Protein 7RSQ (pdb70)

Solvent-accessible surface area: 18275 Å² total; per-residue (Å²): 129,136,85,100,10,47,117,74,46,100,58,19,44,45,60,85,186,116,161,168,153,64,149,129,85,21,91,39,18,48,120,67,6,69,77,63,17,42,96,44,129,164,109,43,100,82,28,82,84,45,0,55,9,16,28,61,8,2,64,68,36,94,130,115,94,45,2,40,129,44,14,73,99,1,29,154,64,42,155,184,211,203,37,43,29,36,71,0,34,18,46,7,0,51,37,64,46,126,108,151,86,43,120,71,1,31,57,70,14,73,58,1,35,61,50,74,90,144,159,162,139,131,129,34,34,40,88,14,15,98,76,3,15,82,12,15,96,136,64,119,62,112,135,116,10,18,120,45,38,92,40,19,23,151,109,63,99,137,116,126,60,127,90,58,46,71,13,2,64,47,18,0,80,20,4,66,50,50,24,118,121,118,47,54,150,82,2,126,122,22,3,55,48,2,86,104,50,54,61,173,152,108,143,110,136,72,110,30,83,26,5,156,17,34,33,100,35,19,78,50,56,108,98,60,64,142,154,76,239,219,117,105,76,173,100,114,85,46,69,52,57,84,157,99,36,106

B-factor: mean 57.76, std 0.0, range [57.76, 57.76]

Secondary structure (DSSP, 8-state):
-HHHHHHHHHHHHHHTT-----STTTTHHHHHHHHHHTT---THHHHHHHHHHHHHHHHHTT--THHHHHHHHHHHHHHT---HHHHHHHHHHHHHHHTT-HHHHHHHHHHHHHHHHHH--TTTHHHHHHHHHHHHHHTT-HHHHHHHHHHHHHHHTTSS---HHHHHHHHHHHHHHHHHTT-HHHHHHHHHHHHHHHT--HHHHTTHHHHHHHHHHHHHHHHHGGG----THHHHHHHHHHHHH-

Structure (mmCIF, N/CA/C/O backbone):
data_7RSQ
#
_entry.id   7RSQ
#
loop_
_atom_site.group_PDB
_atom_site.id
_atom_site.type_symbol
_atom_site.label_atom_id
_atom_site.label_alt_id
_atom_site.label_comp_id
_atom_site.label_asym_id
_atom_site.label_entity_id
_atom_site.label_seq_id
_atom_site.pdbx_PDB_ins_code
_atom_site.Cartn_x
_atom_site.Cartn_y
_atom_site.Cartn_z
_atom_site.occupancy
_atom_site.B_iso_or_equiv
_atom_site.auth_seq_id
_atom_site.auth_comp_id
_atom_site.auth_asym_id
_atom_site.auth_atom_id
_atom_site.pdbx_PDB_model_num
ATOM 1 N N . PRO A 1 5 ? 140.678 154.424 191.596 1.00 57.76 5 PRO B N 1
ATOM 2 C CA . PRO A 1 5 ? 141.714 154.875 190.661 1.00 57.76 5 PRO B CA 1
ATOM 3 C C . PRO A 1 5 ? 141.447 154.444 189.220 1.00 57.76 5 PRO B C 1
ATOM 4 O O . PRO A 1 5 ? 141.845 155.147 188.294 1.00 57.76 5 PRO B O 1
ATOM 15 N N . TRP A 1 6 ? 140.780 153.301 189.040 1.00 57.76 6 TRP B N 1
ATOM 16 C CA . TRP A 1 6 ? 140.542 152.772 187.701 1.00 57.76 6 TRP B CA 1
ATOM 17 C C . TRP A 1 6 ? 139.620 153.663 186.878 1.00 57.76 6 TRP B C 1
ATOM 18 O O . TRP A 1 6 ? 139.852 153.837 185.673 1.00 57.76 6 TRP B O 1
ATOM 39 N N . ALA A 1 7 ? 138.589 154.238 187.502 1.00 57.76 7 ALA B N 1
ATOM 40 C CA . ALA A 1 7 ? 137.645 155.069 186.763 1.00 57.76 7 ALA B CA 1
ATOM 41 C C . ALA A 1 7 ? 138.336 156.266 186.122 1.00 57.76 7 ALA B C 1
ATOM 42 O O . ALA A 1 7 ? 138.069 156.595 184.961 1.00 57.76 7 ALA B O 1
ATOM 49 N N . GLU A 1 8 ? 139.228 156.929 186.857 1.00 57.76 8 GLU B N 1
ATOM 50 C CA . GLU A 1 8 ? 139.814 158.180 186.393 1.00 57.76 8 GLU B CA 1
ATOM 51 C C . GLU A 1 8 ? 140.848 157.968 185.292 1.00 57.76 8 GLU B C 1
ATOM 52 O O . GLU A 1 8 ? 140.929 158.773 184.359 1.00 57.76 8 GLU B O 1
ATOM 64 N N . VAL A 1 9 ? 141.639 156.896 185.371 1.00 57.76 9 VAL B N 1
ATOM 65 C CA . VAL A 1 9 ? 142.608 156.628 184.316 1.00 57.76 9 VAL B CA 1
ATOM 66 C C . VAL A 1 9 ? 141.894 156.226 183.032 1.00 57.76 9 VAL B C 1
ATOM 67 O O . VAL A 1 9 ? 142.361 156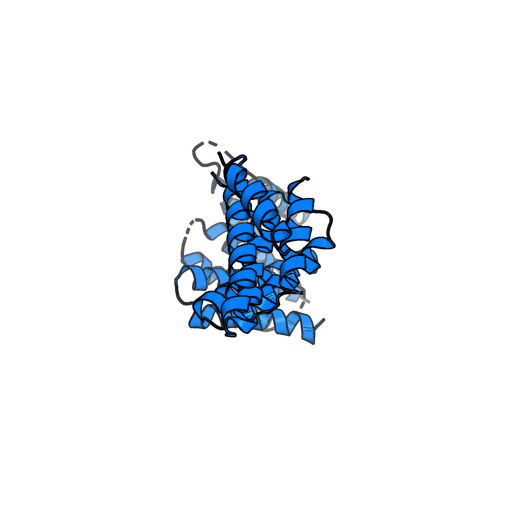.524 181.928 1.00 57.76 9 VAL B O 1
ATOM 80 N N . CYS A 1 10 ? 140.742 155.555 183.151 1.00 57.76 10 CYS B N 1
ATOM 81 C CA . CYS A 1 10 ? 139.949 155.266 181.959 1.00 57.76 10 CYS B CA 1
ATOM 82 C C . CYS A 1 10 ? 139.475 156.551 181.291 1.00 57.76 10 CYS B C 1
ATOM 83 O O . CYS A 1 10 ? 139.531 156.677 180.060 1.00 57.76 10 CYS B O 1
ATOM 91 N N . GLU A 1 11 ? 139.013 157.515 182.090 1.00 57.76 11 GLU B N 1
ATOM 92 C CA . GLU A 1 11 ? 138.575 158.793 181.541 1.00 57.76 11 GLU B CA 1
ATOM 93 C C . GLU A 1 11 ? 139.740 159.563 180.936 1.00 57.76 11 GLU B C 1
ATOM 94 O O . GLU A 1 11 ? 139.612 160.156 179.858 1.00 57.76 11 GLU B O 1
ATOM 106 N N . LYS A 1 12 ? 140.886 159.574 181.621 1.00 57.76 12 LYS B N 1
ATOM 107 C CA . LYS A 1 12 ? 142.052 160.255 181.069 1.00 57.76 12 LYS B CA 1
ATOM 108 C C . LYS A 1 12 ? 142.476 159.642 179.743 1.00 57.76 12 LYS B C 1
ATOM 109 O O . LYS A 1 12 ? 142.868 160.360 178.819 1.00 57.76 12 LYS B O 1
ATOM 128 N N . PHE A 1 13 ? 142.419 158.314 179.634 1.00 57.76 13 PHE B N 1
ATOM 129 C CA . PHE A 1 13 ? 142.774 157.648 178.387 1.00 57.76 13 PHE B CA 1
ATOM 130 C C . PHE A 1 13 ? 141.801 158.030 177.279 1.00 57.76 13 PHE B C 1
ATOM 131 O O . PHE A 1 13 ? 142.210 158.398 176.169 1.00 57.76 13 PHE B O 1
ATOM 148 N N . GLN A 1 14 ? 140.501 157.968 177.577 1.00 57.76 14 GLN B N 1
ATOM 149 C CA . GLN A 1 14 ? 139.495 158.330 176.585 1.00 57.76 14 GLN B CA 1
ATOM 150 C C . GLN A 1 14 ? 139.624 159.792 176.176 1.00 57.76 14 GLN B C 1
ATOM 151 O O . GLN A 1 14 ? 139.439 160.135 175.002 1.00 57.76 14 GLN B O 1
ATOM 165 N N . ALA A 1 15 ? 139.936 160.669 177.133 1.00 57.76 15 ALA B N 1
ATOM 166 C CA . ALA A 1 15 ? 140.168 162.071 176.803 1.00 57.76 15 ALA B CA 1
ATOM 167 C C . ALA A 1 15 ? 141.342 162.227 175.846 1.00 57.76 15 ALA B C 1
ATOM 168 O O . ALA A 1 15 ? 141.260 162.975 174.865 1.00 57.76 15 ALA B O 1
ATOM 175 N N . ALA A 1 16 ? 142.447 161.531 176.121 1.00 57.76 16 ALA B N 1
ATOM 176 C CA . ALA A 1 16 ? 143.591 161.542 175.220 1.00 57.76 16 ALA B CA 1
ATOM 177 C C . ALA A 1 16 ? 143.245 160.971 173.856 1.00 57.76 16 ALA B C 1
ATOM 178 O O . ALA A 1 16 ? 143.678 161.523 172.838 1.00 57.76 16 ALA B O 1
ATOM 185 N N . LEU A 1 17 ? 142.479 159.880 173.807 1.00 57.76 17 LEU B N 1
ATOM 186 C CA . LEU A 1 17 ? 142.111 159.315 172.513 1.00 57.76 17 LEU B CA 1
ATOM 187 C C . LEU A 1 17 ? 141.273 160.300 171.710 1.00 57.76 17 LEU B C 1
ATOM 188 O O . LEU A 1 17 ? 141.508 160.496 170.511 1.00 57.76 17 LEU B O 1
ATOM 204 N N . ALA A 1 18 ? 140.301 160.943 172.359 1.00 57.76 18 ALA B N 1
ATOM 205 C CA . ALA A 1 18 ? 139.517 161.975 171.688 1.00 57.76 18 ALA B CA 1
ATOM 206 C C . ALA A 1 18 ? 140.399 163.135 171.243 1.00 57.76 18 ALA B C 1
ATOM 207 O O . ALA A 1 18 ? 140.223 163.673 170.143 1.00 57.76 18 ALA B O 1
ATOM 214 N N . LEU A 1 19 ? 141.345 163.544 172.091 1.00 57.76 19 LEU B N 1
ATOM 215 C CA . LEU A 1 19 ? 142.253 164.627 171.724 1.00 57.76 19 LEU B CA 1
ATOM 216 C C . LEU A 1 19 ? 142.974 164.319 170.418 1.00 57.76 19 LEU B C 1
ATOM 217 O O . LEU A 1 19 ? 143.129 165.193 169.558 1.00 57.76 19 LEU B O 1
ATOM 233 N N . SER A 1 20 ? 143.427 163.073 170.256 1.00 57.76 20 SER B N 1
ATOM 234 C CA . SER A 1 20 ? 144.248 162.725 169.101 1.00 57.76 20 SER B CA 1
ATOM 235 C C . SER A 1 20 ? 143.477 162.899 167.799 1.00 57.76 20 SER B C 1
ATOM 236 O O . SER A 1 20 ? 144.071 162.914 166.714 1.00 57.76 20 SER B O 1
ATOM 244 N N . ARG A 1 21 ? 142.149 163.018 167.886 1.00 57.76 21 ARG B N 1
ATOM 245 C CA . ARG A 1 21 ? 141.319 163.085 166.689 1.00 57.76 21 ARG B CA 1
ATOM 246 C C . ARG A 1 21 ? 141.351 164.457 166.027 1.00 57.76 21 ARG B C 1
ATOM 247 O O . ARG A 1 21 ? 140.802 164.613 164.931 1.00 57.76 21 ARG B O 1
ATOM 268 N N . VAL A 1 22 ? 141.975 165.447 166.659 1.00 57.76 22 VAL B N 1
ATOM 269 C CA . VAL A 1 22 ? 142.000 166.802 166.123 1.00 57.76 22 VAL B CA 1
ATOM 270 C C . VAL A 1 22 ? 143.111 166.951 165.091 1.00 57.76 22 VAL B C 1
ATOM 271 O O . VAL A 1 22 ? 142.885 167.452 163.989 1.00 57.76 22 VAL B O 1
ATOM 284 N N . PRO A 1 32 ? 147.265 176.854 164.798 1.00 57.76 32 PRO B N 1
ATOM 285 C CA . PRO A 1 32 ? 148.110 176.744 163.604 1.00 57.76 32 PRO B CA 1
ATOM 286 C C . PRO A 1 32 ? 148.457 175.297 163.259 1.00 57.76 32 PRO B C 1
ATOM 287 O O . PRO A 1 32 ? 148.398 174.908 162.093 1.00 57.76 32 PRO B O 1
ATOM 298 N N . TYR A 1 33 ? 148.819 174.511 164.277 1.00 57.76 33 TYR B N 1
ATOM 299 C CA . TYR A 1 33 ? 149.266 173.143 164.044 1.00 57.76 33 TYR B CA 1
ATOM 300 C C . TYR A 1 33 ? 148.221 172.117 164.458 1.00 57.76 33 TYR B C 1
ATOM 301 O O . TYR A 1 33 ? 148.095 171.081 163.795 1.00 57.76 33 TYR B O 1
ATOM 319 N N . LYS A 1 34 ? 147.486 172.377 165.543 1.00 57.76 34 LYS B N 1
ATOM 320 C CA . LYS A 1 34 ? 146.516 171.443 166.106 1.00 57.76 34 LYS B CA 1
ATOM 321 C C . LYS A 1 34 ? 147.113 170.061 166.350 1.00 57.76 34 LYS B C 1
ATOM 322 O O . LYS A 1 34 ? 146.470 169.048 166.058 1.00 57.76 34 LYS B O 1
ATOM 341 N N . SER A 1 35 ? 148.330 170.000 166.889 1.00 57.76 35 SER B N 1
ATOM 342 C CA . SER A 1 35 ? 148.978 168.715 167.130 1.00 57.76 35 SER B CA 1
ATOM 343 C C . SER A 1 35 ? 149.926 168.782 168.320 1.00 57.76 35 SER B C 1
ATOM 344 O O . SER A 1 35 ? 150.299 169.875 168.760 1.00 57.76 35 SER B O 1
ATOM 352 N N . LYS A 1 36 ? 150.276 167.613 168.867 1.00 57.76 36 LYS B N 1
ATOM 353 C CA . LYS A 1 36 ? 151.220 167.467 169.974 1.00 57.76 36 LYS B CA 1
ATOM 354 C C . LYS A 1 36 ? 150.598 167.972 171.274 1.00 57.76 36 LYS B C 1
ATOM 355 O O . LYS A 1 36 ? 150.649 167.297 172.307 1.00 57.76 36 LYS B O 1
ATOM 374 N N . TYR A 1 37 ? 149.957 169.138 171.218 1.00 57.76 37 TYR B N 1
ATOM 375 C CA . TYR A 1 37 ? 149.531 169.830 172.426 1.00 57.76 37 TYR B CA 1
ATOM 376 C C . TYR A 1 37 ? 148.832 168.867 173.374 1.00 57.76 37 TYR B C 1
ATOM 377 O O . TYR A 1 37 ? 147.888 168.176 172.979 1.00 57.76 37 TYR B O 1
ATOM 395 N N . SER A 1 38 ? 149.298 168.806 174.620 1.00 57.76 38 SER B N 1
ATOM 396 C CA . SER A 1 38 ? 148.703 168.044 175.714 1.00 57.76 38 SER B CA 1
ATOM 397 C C . SER A 1 38 ? 148.672 166.546 175.435 1.00 57.76 38 SER B C 1
ATOM 398 O O . SER A 1 38 ? 148.323 165.771 176.333 1.00 57.76 38 SER B O 1
ATOM 406 N N . ALA A 1 39 ? 149.022 166.112 174.222 1.00 57.76 39 ALA B N 1
ATOM 407 C CA . ALA A 1 39 ? 149.064 164.693 173.899 1.00 57.76 39 ALA B CA 1
ATOM 408 C C . ALA A 1 39 ? 150.024 163.915 174.788 1.00 57.76 39 ALA B C 1
ATOM 409 O O . ALA A 1 39 ? 149.767 162.743 175.076 1.00 57.76 39 ALA B O 1
ATOM 416 N N . ARG A 1 40 ? 151.115 164.540 175.234 1.00 57.76 40 ARG B N 1
ATOM 417 C CA . ARG A 1 40 ? 152.075 163.861 176.095 1.00 57.76 40 ARG B CA 1
ATOM 418 C C . ARG A 1 40 ? 151.500 163.516 177.461 1.00 57.76 40 ARG B C 1
ATOM 419 O O . ARG A 1 40 ? 152.097 162.700 178.177 1.00 57.76 40 ARG B O 1
ATOM 440 N N . ALA A 1 41 ? 150.346 164.087 177.818 1.00 57.76 41 ALA B N 1
ATOM 441 C CA . ALA A 1 41 ? 149.710 163.743 179.083 1.00 57.76 41 ALA B CA 1
ATOM 442 C C . ALA A 1 41 ? 149.445 162.248 179.161 1.00 57.76 41 ALA B C 1
ATOM 443 O O . ALA A 1 41 ? 149.550 161.639 180.234 1.00 57.76 41 ALA B O 1
ATOM 450 N N . LEU A 1 42 ? 149.145 161.632 178.015 1.00 57.76 42 LEU B N 1
ATOM 451 C CA . LEU A 1 42 ? 148.900 160.197 178.000 1.00 57.76 42 LEU B CA 1
ATOM 452 C C . LEU A 1 42 ? 150.037 159.449 178.678 1.00 57.76 42 LEU B C 1
ATOM 453 O O . LEU A 1 42 ? 149.796 158.632 179.571 1.00 57.76 42 LEU B O 1
ATOM 469 N N . LEU A 1 43 ? 151.283 159.746 178.297 1.00 57.76 43 LEU B N 1
ATOM 470 C CA . LEU A 1 43 ? 152.419 159.029 178.864 1.00 57.76 43 LEU B CA 1
ATOM 471 C C . LEU A 1 43 ? 152.490 159.210 180.374 1.00 57.76 43 LEU B C 1
ATOM 472 O O . LEU A 1 43 ? 152.511 158.222 181.121 1.00 57.76 43 LEU B O 1
ATOM 488 N N . GLU A 1 44 ? 152.525 160.462 180.858 1.00 57.76 44 GLU B N 1
ATOM 489 C CA . GLU A 1 44 ? 152.767 160.595 182.295 1.00 57.76 44 GLU B CA 1
ATOM 490 C C . GLU A 1 44 ? 151.546 160.167 183.101 1.00 57.76 44 GLU B C 1
ATOM 491 O O . GLU A 1 44 ? 151.693 159.518 184.140 1.00 57.76 44 GLU B O 1
ATOM 503 N N . GLU A 1 45 ? 150.332 160.497 182.646 1.00 57.76 45 GLU B N 1
ATOM 504 C CA . GLU A 1 45 ? 149.164 160.178 183.464 1.00 57.76 45 GLU B CA 1
ATOM 505 C C . GLU A 1 45 ? 148.979 158.671 183.610 1.00 57.76 45 GLU B C 1
ATOM 506 O O . GLU A 1 45 ? 148.662 158.180 184.701 1.00 57.76 45 GLU B O 1
ATOM 518 N N . VAL A 1 46 ? 149.190 157.912 182.531 1.00 57.76 46 VAL B N 1
ATOM 519 C CA . VAL A 1 46 ? 148.887 156.488 182.574 1.00 57.76 46 VAL B CA 1
ATOM 520 C C . VAL A 1 46 ? 150.035 155.709 183.199 1.00 57.76 46 VAL B C 1
ATOM 521 O O . VAL A 1 46 ? 149.815 154.828 184.039 1.00 57.76 46 VAL B O 1
ATOM 534 N N . LYS A 1 47 ? 151.278 156.016 182.817 1.00 57.76 47 LYS B N 1
ATOM 535 C CA . LYS A 1 47 ? 152.401 155.294 183.407 1.00 57.76 47 LYS B CA 1
ATOM 536 C C . LYS A 1 47 ? 152.455 155.494 184.916 1.00 57.76 47 LYS B C 1
ATOM 537 O O . LYS A 1 47 ? 152.898 154.604 185.651 1.00 57.76 47 LYS B O 1
ATOM 556 N N . ALA A 1 48 ? 152.008 156.656 185.399 1.00 57.76 48 ALA B N 1
ATOM 557 C CA . ALA A 1 48 ? 151.982 156.896 186.837 1.00 57.76 48 ALA B CA 1
ATOM 558 C C . ALA A 1 48 ? 151.185 155.822 187.561 1.00 57.76 48 ALA B C 1
ATOM 559 O O . ALA A 1 48 ? 151.457 155.521 188.727 1.00 57.76 48 ALA B O 1
ATOM 566 N N . LEU A 1 49 ? 150.198 155.227 186.886 1.00 57.76 49 LEU B N 1
ATOM 567 C CA . LEU A 1 49 ? 149.407 154.189 187.538 1.00 57.76 49 LEU B CA 1
ATOM 568 C C . LEU A 1 49 ? 149.858 152.787 187.150 1.00 57.76 49 LEU B C 1
ATOM 569 O O . LEU A 1 49 ? 149.945 151.918 188.024 1.00 57.76 49 LEU B O 1
ATOM 585 N N . LEU A 1 50 ? 150.151 152.550 185.869 1.00 57.76 50 LEU B N 1
ATOM 586 C CA . LEU A 1 50 ? 150.518 151.209 185.428 1.00 57.76 50 LEU B CA 1
ATOM 587 C C . LEU A 1 50 ? 151.848 150.766 186.028 1.00 57.76 50 LEU B C 1
ATOM 588 O O . LEU A 1 50 ? 152.036 149.577 186.308 1.00 57.76 50 LEU B O 1
ATOM 604 N N . GLY A 1 51 ? 152.774 151.701 186.229 1.00 57.76 51 GLY B N 1
ATOM 605 C CA . GLY A 1 51 ? 154.042 151.398 186.848 1.00 57.76 51 GLY B CA 1
ATOM 606 C C . GLY A 1 51 ? 153.898 150.391 187.969 1.00 57.76 51 GLY B C 1
ATOM 607 O O . GLY A 1 51 ? 154.262 149.219 187.831 1.00 57.76 51 GLY B O 1
ATOM 611 N N . PRO A 1 52 ? 153.357 150.828 189.110 1.00 57.76 52 PRO B N 1
ATOM 612 C CA . PRO A 1 52 ? 153.073 149.882 190.195 1.00 57.76 52 PRO B CA 1
ATOM 613 C C . PRO A 1 52 ? 151.842 149.032 189.918 1.00 57.76 52 PRO B C 1
ATOM 614 O O . PRO A 1 52 ? 150.852 149.104 190.653 1.00 57.76 52 PRO B O 1
ATOM 625 N N . ALA A 1 53 ? 151.889 148.230 188.855 1.00 57.76 53 ALA B N 1
ATOM 626 C CA . ALA A 1 53 ? 150.749 147.403 188.475 1.00 57.76 53 ALA B CA 1
ATOM 627 C C . ALA A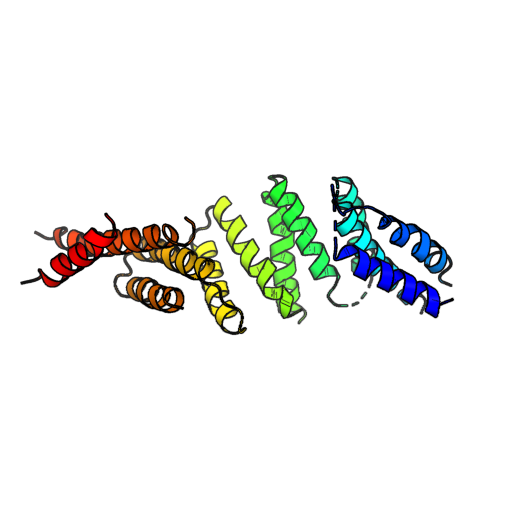 1 53 ? 150.367 146.442 189.600 1.00 57.76 53 ALA B C 1
ATOM 628 O O . ALA A 1 53 ? 149.170 146.253 189.855 1.00 57.76 53 ALA B O 1
ATOM 635 N N . PRO A 1 54 ? 151.332 145.808 190.300 1.00 57.76 54 PRO B N 1
ATOM 636 C CA . PRO A 1 54 ? 150.884 144.852 191.321 1.00 57.76 54 PRO B CA 1
ATOM 637 C C . PRO A 1 54 ? 149.940 145.477 192.347 1.00 57.76 54 PRO B C 1
ATOM 638 O O . PRO A 1 54 ? 150.270 146.524 192.904 1.00 57.76 54 PRO B O 1
ATOM 649 N N . PRO A 1 86 ? 146.529 136.351 186.770 1.00 57.76 86 PRO B N 1
ATOM 650 C CA . PRO A 1 86 ? 147.974 136.574 186.647 1.00 57.76 86 PRO B CA 1
ATOM 651 C C . PRO A 1 86 ? 148.349 137.993 186.217 1.00 57.76 86 PRO B C 1
ATOM 652 O O . PRO A 1 86 ? 147.633 138.632 185.447 1.00 57.76 86 PRO B O 1
ATOM 663 N N . VAL A 1 87 ? 149.481 138.475 186.739 1.00 57.76 87 VAL B N 1
ATOM 664 C CA . VAL A 1 87 ? 149.902 139.854 186.499 1.00 57.76 87 VAL B CA 1
ATOM 665 C C . VAL A 1 87 ? 150.225 140.074 185.025 1.00 57.76 87 VAL B C 1
ATOM 666 O O . VAL A 1 87 ? 150.498 141.203 184.595 1.00 57.76 87 VAL B O 1
ATOM 679 N N . ALA A 1 88 ? 150.231 138.998 184.235 1.00 57.76 88 ALA B N 1
ATOM 680 C CA . ALA A 1 88 ? 150.476 139.132 182.802 1.00 57.76 88 ALA B CA 1
ATOM 681 C C . ALA A 1 88 ? 149.625 140.237 182.185 1.00 57.76 88 ALA B C 1
ATOM 682 O O . ALA A 1 88 ? 150.026 140.852 181.190 1.00 57.76 88 ALA B O 1
ATOM 689 N N . GLN A 1 89 ? 148.452 140.509 182.761 1.00 57.76 89 GLN B N 1
ATOM 690 C CA . GLN A 1 89 ? 147.607 141.582 182.243 1.00 57.76 89 GLN B CA 1
ATOM 691 C C . GLN A 1 89 ? 148.394 142.878 182.083 1.00 57.76 89 GLN B C 1
ATOM 692 O O . GLN A 1 89 ? 148.145 143.660 181.159 1.00 57.76 89 GLN B O 1
ATOM 706 N N . ARG A 1 90 ? 149.345 143.130 182.986 1.00 57.76 90 ARG B N 1
ATOM 707 C CA . ARG A 1 90 ? 150.096 144.380 182.924 1.00 57.76 90 ARG B CA 1
ATOM 708 C C . ARG A 1 90 ? 150.897 144.469 181.633 1.00 57.76 90 ARG B C 1
ATOM 709 O O . ARG A 1 90 ? 151.081 145.559 181.080 1.00 57.76 90 ARG B O 1
ATOM 730 N N . ALA A 1 91 ? 151.386 143.330 181.139 1.00 57.76 91 ALA B N 1
ATOM 731 C CA . ALA A 1 91 ? 152.141 143.338 179.892 1.00 57.76 91 ALA B CA 1
ATOM 732 C C . ALA A 1 91 ? 151.254 143.727 178.714 1.00 57.76 91 ALA B C 1
ATOM 733 O O . ALA A 1 91 ? 151.670 144.491 177.836 1.00 57.76 91 ALA B O 1
ATOM 740 N N . VAL A 1 92 ? 150.020 143.219 178.688 1.00 57.76 92 VAL B N 1
ATOM 741 C CA . VAL A 1 92 ? 149.091 143.584 177.622 1.00 57.76 92 VAL B CA 1
ATOM 742 C C . VAL A 1 92 ? 148.717 145.061 177.703 1.00 57.76 92 VAL B C 1
ATOM 743 O O . VAL A 1 92 ? 148.753 145.775 176.695 1.00 57.76 92 VAL B O 1
ATOM 756 N N . ARG A 1 93 ? 148.354 145.546 178.896 1.00 57.76 93 ARG B N 1
ATOM 757 C CA . ARG A 1 93 ? 148.020 146.960 179.039 1.00 57.76 93 ARG B CA 1
ATOM 758 C C . ARG A 1 93 ? 149.178 147.876 178.669 1.00 57.76 93 ARG B C 1
ATOM 759 O O . ARG A 1 93 ? 148.956 148.901 178.017 1.00 57.76 93 ARG B O 1
ATOM 780 N N . LEU A 1 94 ? 150.405 147.532 179.060 1.00 57.76 94 LEU B N 1
ATOM 781 C CA . LEU A 1 94 ? 151.549 148.342 178.662 1.00 57.76 94 LEU B CA 1
ATOM 782 C C . LEU A 1 94 ? 151.729 148.336 177.149 1.00 57.76 94 LEU B C 1
ATOM 783 O O . LEU A 1 94 ? 151.980 149.386 176.548 1.00 57.76 94 LEU B O 1
ATOM 799 N N . ALA A 1 95 ? 151.582 147.170 176.518 1.00 57.76 95 ALA B N 1
ATOM 800 C CA . ALA A 1 95 ? 151.753 147.077 175.072 1.00 57.76 95 ALA B CA 1
ATOM 801 C C . ALA A 1 95 ? 150.803 148.010 174.329 1.00 57.76 95 ALA B C 1
ATOM 802 O O . ALA A 1 95 ? 151.182 148.616 173.322 1.00 57.76 95 ALA B O 1
ATOM 809 N N . VAL A 1 96 ? 149.558 148.126 174.796 1.00 57.76 96 VAL B N 1
ATOM 810 C CA . VAL A 1 96 ? 148.601 149.031 174.160 1.00 57.76 96 VAL B CA 1
ATOM 811 C C . VAL A 1 96 ? 149.078 150.478 174.233 1.00 57.76 96 VAL B C 1
ATOM 812 O O . VAL A 1 96 ? 149.015 151.222 173.242 1.00 57.76 96 VAL B O 1
ATOM 825 N N . ILE A 1 97 ? 149.538 150.906 175.411 1.00 57.76 97 ILE B N 1
ATOM 826 C CA . ILE A 1 97 ? 149.992 152.282 175.587 1.00 57.76 97 ILE B CA 1
ATOM 827 C C . ILE A 1 97 ? 151.257 152.530 174.784 1.00 57.76 97 ILE B C 1
ATOM 828 O O . ILE A 1 97 ? 151.396 153.566 174.121 1.00 57.76 97 ILE B O 1
ATOM 844 N N . GLU A 1 98 ? 152.192 151.587 174.821 1.00 57.76 98 GLU B N 1
ATOM 845 C CA . GLU A 1 98 ? 153.452 151.698 174.105 1.00 57.76 98 GLU B CA 1
ATOM 846 C C . GLU A 1 98 ? 153.226 151.795 172.601 1.00 57.76 98 GLU B C 1
ATOM 847 O O . GLU A 1 98 ? 153.900 152.579 171.921 1.00 57.76 98 GLU B O 1
ATOM 859 N N . PHE A 1 99 ? 152.261 151.030 172.088 1.00 57.76 99 PHE B N 1
ATOM 860 C CA . PHE A 1 99 ? 151.852 151.111 170.690 1.00 57.76 99 PHE B CA 1
ATOM 861 C C . PHE A 1 99 ? 151.416 152.529 170.337 1.00 57.76 99 PHE B C 1
ATOM 862 O O . PHE A 1 99 ? 151.900 153.124 169.364 1.00 57.76 99 PHE B O 1
ATOM 879 N N . HIS A 1 100 ? 150.483 153.083 171.119 1.00 57.76 100 HIS B N 1
ATOM 880 C CA . HIS A 1 100 ? 150.011 154.437 170.837 1.00 57.76 100 HIS B CA 1
ATOM 881 C C . HIS A 1 100 ? 151.128 155.462 170.955 1.00 57.76 100 HIS B C 1
ATOM 882 O O . HIS A 1 100 ? 151.227 156.367 170.120 1.00 57.76 100 HIS B O 1
ATOM 896 N N . LEU A 1 101 ? 151.974 155.342 171.980 1.00 57.76 101 LEU B N 1
ATOM 897 C CA . LEU A 1 101 ? 153.094 156.260 172.116 1.00 57.76 101 LEU B CA 1
ATOM 898 C C . LEU A 1 101 ? 154.055 156.155 170.941 1.00 57.76 101 LEU B C 1
ATOM 899 O O . LEU A 1 101 ? 154.530 157.184 170.451 1.00 57.76 101 LEU B O 1
ATOM 915 N N . GLY A 1 102 ? 154.339 154.943 170.477 1.00 57.76 102 GLY B N 1
ATOM 916 C CA . GLY A 1 102 ? 155.187 154.766 169.318 1.00 57.76 102 GLY B CA 1
ATOM 917 C C . GLY A 1 102 ? 154.632 155.436 168.078 1.00 57.76 102 GLY B C 1
ATOM 918 O O . GLY A 1 102 ? 155.336 156.200 167.411 1.00 57.76 102 GLY B O 1
ATOM 922 N N . VAL A 1 103 ? 153.365 155.159 167.759 1.00 57.76 103 VAL B N 1
ATOM 923 C CA . VAL A 1 103 ? 152.764 155.739 166.558 1.00 57.76 103 VAL B CA 1
ATOM 924 C C . VAL A 1 103 ? 152.658 157.253 166.690 1.00 57.76 103 VAL B C 1
ATOM 925 O O . VAL A 1 103 ? 153.043 158.001 165.783 1.00 57.76 103 VAL B O 1
ATOM 938 N N . ASN A 1 104 ? 152.129 157.729 167.818 1.00 57.76 104 ASN B N 1
ATOM 939 C CA . ASN A 1 104 ? 152.007 159.167 168.025 1.00 57.76 104 ASN B CA 1
ATOM 940 C C . ASN A 1 104 ? 153.359 159.864 167.964 1.00 57.76 104 ASN B C 1
ATOM 941 O O . ASN A 1 104 ? 153.475 160.923 167.336 1.00 57.76 104 ASN B O 1
ATOM 952 N N . HIS A 1 105 ? 154.387 159.283 168.585 1.00 57.76 105 HIS B N 1
ATOM 953 C CA . HIS A 1 105 ? 155.706 159.895 168.638 1.00 57.76 105 HIS B CA 1
ATOM 954 C C . HIS A 1 105 ? 156.401 159.932 167.283 1.00 57.76 105 HIS B C 1
ATOM 955 O O . HIS A 1 105 ? 157.576 160.312 167.224 1.00 57.76 105 HIS B O 1
ATOM 969 N N . ILE A 1 106 ? 155.713 159.542 166.207 1.00 57.76 106 ILE B N 1
ATOM 970 C CA . ILE A 1 106 ? 156.277 159.681 164.866 1.00 57.76 106 ILE B CA 1
ATOM 971 C C . ILE A 1 106 ? 156.524 161.147 164.535 1.00 57.76 106 ILE B C 1
ATOM 972 O O . ILE A 1 106 ? 157.383 161.476 163.708 1.00 57.76 106 ILE B O 1
ATOM 988 N N . ASP A 1 107 ? 155.783 162.048 165.172 1.00 57.76 107 ASP B N 1
ATOM 989 C CA . ASP A 1 107 ? 155.989 163.474 164.956 1.00 57.76 107 ASP B CA 1
ATOM 990 C C . ASP A 1 107 ? 155.530 164.269 166.171 1.00 57.76 107 ASP B C 1
ATOM 991 O O . ASP A 1 107 ? 155.381 163.718 167.263 1.00 57.76 107 ASP B O 1
ATOM 1000 N N . LEU A 1 111 ? 160.214 161.246 163.259 1.00 57.76 111 LEU B N 1
ATOM 1001 C CA . LEU A 1 111 ? 161.138 161.121 164.379 1.00 57.76 111 LEU B CA 1
ATOM 1002 C C . LEU A 1 111 ? 161.579 159.665 164.524 1.00 57.76 111 LEU B C 1
ATOM 1003 O O . LEU A 1 111 ? 160.784 158.806 164.903 1.00 57.76 111 LEU B O 1
ATOM 1019 N N . SER A 1 112 ? 162.844 159.388 164.219 1.00 57.76 112 SER B N 1
ATOM 1020 C CA . SER A 1 112 ? 163.364 158.027 164.247 1.00 57.76 112 SER B CA 1
ATOM 1021 C C . SER A 1 112 ? 163.253 157.356 165.612 1.00 57.76 112 SER B C 1
ATOM 1022 O O . SER A 1 112 ? 163.256 156.123 165.676 1.00 57.76 112 SER B O 1
ATOM 1030 N N . ALA A 1 113 ? 163.160 158.124 166.700 1.00 57.76 113 ALA B N 1
ATOM 1031 C CA . ALA A 1 113 ? 163.041 157.511 168.021 1.00 57.76 113 ALA B CA 1
ATOM 1032 C C . ALA A 1 113 ? 161.819 156.603 168.098 1.00 57.76 113 ALA B C 1
ATOM 1033 O O . ALA A 1 113 ? 161.803 155.632 168.867 1.00 57.76 113 ALA B O 1
ATOM 1040 N N . GLY A 1 114 ? 160.790 156.904 167.305 1.00 57.76 114 GLY B N 1
ATOM 1041 C CA . GLY A 1 114 ? 159.595 156.082 167.316 1.00 57.76 114 GLY B CA 1
ATOM 1042 C C . GLY A 1 114 ? 159.892 154.618 167.062 1.00 57.76 114 GLY B C 1
ATOM 1043 O O . GLY A 1 114 ? 159.193 153.739 167.563 1.00 57.76 114 GLY B O 1
ATOM 1047 N N . GLU A 1 115 ? 160.935 154.338 166.279 1.00 57.76 115 GLU B N 1
ATOM 1048 C CA . GLU A 1 115 ? 161.299 152.952 166.000 1.00 57.76 115 GLU B CA 1
ATOM 1049 C C . GLU A 1 115 ? 161.585 152.191 167.289 1.00 57.76 115 GLU B C 1
ATOM 1050 O O . GLU A 1 115 ? 161.176 151.034 167.448 1.00 57.76 115 GLU B O 1
ATOM 1062 N N . GLU A 1 116 ? 162.282 152.836 168.228 1.00 57.76 116 GLU B N 1
ATOM 1063 C CA . GLU A 1 116 ? 162.670 152.156 169.459 1.00 57.76 116 GLU B CA 1
ATOM 1064 C C . GLU A 1 116 ? 161.442 151.741 170.256 1.00 57.76 116 GLU B C 1
ATOM 1065 O O . GLU A 1 116 ? 161.425 150.671 170.880 1.00 57.76 116 GLU B O 1
ATOM 1077 N N . HIS A 1 117 ? 160.408 152.581 170.246 1.00 57.76 117 HIS B N 1
ATOM 1078 C CA . HIS A 1 117 ? 159.180 152.278 170.970 1.00 57.76 117 HIS B CA 1
ATOM 1079 C C . HIS A 1 117 ? 158.447 151.096 170.347 1.00 57.76 117 HIS B C 1
ATOM 1080 O O . HIS A 1 117 ? 158.008 150.184 171.057 1.00 57.76 117 HIS B O 1
ATOM 1094 N N . LEU A 1 118 ? 158.343 151.075 169.020 1.00 57.76 118 LEU B N 1
ATOM 1095 C CA . LEU A 1 118 ? 157.627 149.996 168.352 1.00 57.76 118 LEU B CA 1
ATOM 1096 C C . LEU A 1 118 ? 158.343 148.664 168.544 1.00 57.76 118 LEU B C 1
ATOM 1097 O O . LEU A 1 118 ? 157.696 147.630 168.748 1.00 57.76 118 LEU B O 1
ATOM 1113 N N . VAL A 1 119 ? 159.678 148.663 168.495 1.00 57.76 119 VAL B N 1
ATOM 1114 C CA . VAL A 1 119 ? 160.403 147.399 168.587 1.00 57.76 119 VAL B CA 1
ATOM 1115 C C . VAL A 1 119 ? 160.178 146.760 169.949 1.00 57.76 119 VAL B C 1
ATOM 1116 O O . VAL A 1 119 ? 159.826 145.575 170.049 1.00 57.76 119 VAL B O 1
ATOM 1129 N N . LYS A 1 120 ? 160.360 147.535 171.022 1.00 57.76 120 LYS B N 1
ATOM 1130 C CA . LYS A 1 120 ? 160.226 146.949 172.349 1.00 57.76 120 LYS B CA 1
ATOM 1131 C C . LYS A 1 120 ? 158.794 146.503 172.618 1.00 57.76 120 LYS B C 1
ATOM 1132 O O . LYS A 1 120 ? 158.576 145.564 173.387 1.00 57.76 120 LYS B O 1
ATOM 1151 N N . CYS A 1 121 ? 157.801 147.123 171.969 1.00 57.76 121 CYS B N 1
ATOM 1152 C CA . CYS A 1 121 ? 156.455 146.575 172.101 1.00 57.76 121 CYS B CA 1
ATOM 1153 C C . CYS A 1 121 ? 156.352 145.170 171.527 1.00 57.76 121 CYS B C 1
ATOM 1154 O O . CYS A 1 121 ? 155.864 144.271 172.219 1.00 57.76 121 CYS B O 1
ATOM 1162 N N . LEU A 1 122 ? 156.796 144.962 170.283 1.00 57.76 122 LEU B N 1
ATOM 1163 C CA . LEU A 1 122 ? 156.722 143.631 169.689 1.00 57.76 122 LEU B CA 1
ATOM 1164 C C . LEU A 1 122 ? 157.560 142.634 170.473 1.00 57.76 122 LEU B C 1
ATOM 1165 O O . LEU A 1 122 ? 157.168 141.468 170.635 1.00 57.76 122 LEU B O 1
ATOM 1181 N N . ARG A 1 123 ? 158.716 143.074 170.974 1.00 57.76 123 ARG B N 1
ATOM 1182 C CA . ARG A 1 123 ? 159.542 142.187 171.786 1.00 57.76 123 ARG B CA 1
ATOM 1183 C C . ARG A 1 123 ? 158.769 141.680 172.995 1.00 57.76 123 ARG B C 1
ATOM 1184 O O . ARG A 1 123 ? 158.746 140.474 173.268 1.00 57.76 123 ARG B O 1
ATOM 1205 N N . LEU A 1 124 ? 158.121 142.586 173.727 1.00 57.76 124 LEU B N 1
ATOM 1206 C CA . LEU A 1 124 ? 157.340 142.183 174.889 1.00 57.76 124 LEU B CA 1
ATOM 1207 C C . LEU A 1 124 ? 156.266 141.167 174.508 1.00 57.76 124 LEU B C 1
ATOM 1208 O O . LEU A 1 124 ? 156.113 140.133 175.166 1.00 57.76 124 LEU B O 1
ATOM 1224 N N . LEU A 1 125 ? 155.525 141.437 173.429 1.00 57.76 125 LEU B N 1
ATOM 1225 C CA . LEU A 1 125 ? 154.435 140.543 173.047 1.00 57.76 125 LEU B CA 1
ATOM 1226 C C . LEU A 1 125 ? 154.953 139.202 172.550 1.00 57.76 125 LEU B C 1
ATOM 1227 O O . LEU A 1 125 ? 154.437 138.155 172.957 1.00 57.76 125 LEU B O 1
ATOM 1243 N N . ARG A 1 126 ? 155.956 139.200 171.668 1.00 57.76 126 ARG B N 1
ATOM 1244 C CA . ARG A 1 126 ? 156.336 137.949 171.018 1.00 57.76 126 ARG B CA 1
ATOM 1245 C C . ARG A 1 126 ? 156.906 136.966 172.035 1.00 57.76 126 ARG B C 1
ATOM 1246 O O . ARG A 1 126 ? 156.715 135.750 171.920 1.00 57.76 126 ARG B O 1
ATOM 1267 N N . ARG A 1 127 ? 157.605 137.480 173.047 1.00 57.76 127 ARG B N 1
ATOM 1268 C CA . ARG A 1 127 ? 158.236 136.610 174.030 1.00 57.76 127 ARG B CA 1
ATOM 1269 C C . ARG A 1 127 ? 157.218 135.788 174.810 1.00 57.76 127 ARG B C 1
ATOM 1270 O O . ARG A 1 127 ? 157.597 134.783 175.419 1.00 57.76 127 ARG B O 1
ATOM 1291 N N . TYR A 1 128 ? 155.942 136.169 174.787 1.00 57.76 128 TYR B N 1
ATOM 1292 C CA . TYR A 1 128 ? 154.919 135.422 175.512 1.00 57.76 128 TYR B CA 1
ATOM 1293 C C . TYR A 1 128 ? 153.815 134.970 174.563 1.00 57.76 128 TYR B C 1
ATOM 1294 O O . TYR A 1 128 ? 153.762 135.402 173.415 1.00 57.76 128 TYR B O 1
ATOM 1312 N N . ILE A 1 135 ? 145.667 139.772 170.639 1.00 57.76 135 ILE B N 1
ATOM 1313 C CA . ILE A 1 135 ? 145.542 138.610 169.771 1.00 57.76 135 ILE B CA 1
ATOM 1314 C C . ILE A 1 135 ? 145.586 139.045 168.308 1.00 57.76 135 ILE B C 1
ATOM 1315 O O . ILE A 1 135 ? 145.531 138.219 167.399 1.00 57.76 135 ILE B O 1
ATOM 1331 N N . SER A 1 136 ? 145.675 140.358 168.094 1.00 57.76 136 SER B N 1
ATOM 1332 C CA . SER A 1 136 ? 145.842 140.912 166.756 1.00 57.76 136 SER B CA 1
ATOM 1333 C C . SER A 1 136 ? 146.717 142.158 166.745 1.00 57.76 136 SER B C 1
ATOM 1334 O O . SER A 1 136 ? 146.976 142.705 165.667 1.00 57.76 136 SER B O 1
ATOM 1342 N N . LEU A 1 137 ? 147.170 142.613 167.915 1.00 57.76 137 LEU B N 1
ATOM 1343 C CA . LEU A 1 137 ? 147.950 143.844 167.992 1.00 57.76 137 LEU B CA 1
ATOM 1344 C C . LEU A 1 137 ? 149.294 143.704 167.289 1.00 57.76 137 LEU B C 1
ATOM 1345 O O . LEU A 1 137 ? 149.703 144.597 166.540 1.00 57.76 137 LEU B O 1
ATOM 1361 N N . CYS A 1 138 ? 150.003 142.599 167.529 1.00 57.76 138 CYS B N 1
ATOM 1362 C CA . CYS A 1 138 ? 151.302 142.404 166.892 1.00 57.76 138 CYS B CA 1
ATOM 1363 C C . CYS A 1 138 ? 151.217 142.631 165.387 1.00 57.76 138 CYS B C 1
ATOM 1364 O O . CYS A 1 138 ? 152.135 143.194 164.779 1.00 57.76 138 CYS B O 1
ATOM 1372 N N . ILE A 1 139 ? 150.117 142.192 164.770 1.00 57.76 139 ILE B N 1
ATOM 1373 C CA . ILE A 1 139 ? 149.951 142.376 163.331 1.00 57.76 139 ILE B CA 1
ATOM 1374 C C . ILE A 1 139 ? 149.832 143.855 162.992 1.00 57.76 139 ILE B C 1
ATOM 1375 O O . ILE A 1 139 ? 150.501 144.352 162.078 1.00 57.76 139 ILE B O 1
ATOM 1391 N N . GLN A 1 140 ? 148.990 144.585 163.725 1.00 57.76 140 GLN B N 1
ATOM 1392 C CA . GLN A 1 140 ? 148.844 146.012 163.470 1.00 57.76 140 GLN B CA 1
ATOM 1393 C C . GLN A 1 140 ? 150.178 146.742 163.588 1.00 57.76 140 GLN B C 1
ATOM 1394 O O . GLN A 1 140 ? 150.470 147.639 162.791 1.00 57.76 140 GLN B O 1
ATOM 1408 N N . ALA A 1 141 ? 151.006 146.368 164.568 1.00 57.76 141 ALA B N 1
ATOM 1409 C CA . ALA A 1 141 ? 152.283 147.054 164.748 1.00 57.76 141 ALA B CA 1
ATOM 1410 C C . ALA A 1 141 ? 153.328 146.631 163.721 1.00 57.76 141 ALA B C 1
ATOM 1411 O O . ALA A 1 141 ? 154.057 147.484 163.198 1.00 57.76 141 ALA B O 1
ATOM 1418 N N . GLN A 1 142 ? 153.431 145.333 163.427 1.00 57.76 142 GLN B N 1
ATOM 1419 C CA . GLN A 1 142 ? 154.446 144.875 162.484 1.00 57.76 142 GLN B CA 1
ATOM 1420 C C . GLN A 1 142 ? 154.307 145.556 161.128 1.00 57.76 142 GLN B C 1
ATOM 1421 O O . GLN A 1 142 ? 155.309 145.880 160.482 1.00 57.76 142 GLN B O 1
ATOM 1435 N N . ASN A 1 143 ? 153.073 145.787 160.680 1.00 57.76 143 ASN B N 1
ATOM 1436 C CA . ASN A 1 143 ? 152.885 146.469 159.404 1.00 57.76 143 ASN B CA 1
ATOM 1437 C C . ASN A 1 143 ? 153.546 147.845 159.402 1.00 57.76 143 ASN B C 1
ATOM 1438 O O . ASN A 1 143 ? 154.041 148.297 158.364 1.00 57.76 143 ASN B O 1
ATOM 1449 N N . ASN A 1 144 ? 153.582 148.521 160.556 1.00 57.76 144 ASN B N 1
ATOM 1450 C CA . ASN A 1 144 ? 154.121 149.878 160.580 1.00 57.76 144 ASN B CA 1
ATOM 1451 C C . ASN A 1 144 ? 155.629 149.880 160.390 1.00 57.76 144 ASN B C 1
ATOM 1452 O O . ASN A 1 144 ? 156.163 150.734 159.674 1.00 57.76 144 ASN B O 1
ATOM 1463 N N . LEU A 1 145 ? 156.330 148.941 161.027 1.00 57.76 145 LEU B N 1
ATOM 1464 C CA . LEU A 1 145 ? 157.775 148.857 160.837 1.00 57.76 145 LEU B CA 1
ATOM 1465 C C . LEU A 1 145 ? 158.118 148.551 159.385 1.00 57.76 145 LEU B C 1
ATOM 1466 O O . LEU A 1 145 ? 159.082 149.097 158.838 1.00 57.76 145 LEU B O 1
ATOM 1482 N N . GLY A 1 146 ? 157.338 147.677 158.750 1.00 57.76 146 GLY B N 1
ATOM 1483 C CA . GLY A 1 146 ? 157.537 147.413 157.334 1.00 57.76 146 GLY B CA 1
ATOM 1484 C C . GLY A 1 146 ? 157.489 148.666 156.479 1.00 57.76 146 GLY B C 1
ATOM 1485 O O . GLY A 1 146 ? 158.410 148.928 155.701 1.00 57.76 146 GLY B O 1
ATOM 1489 N N . ILE A 1 147 ? 156.415 149.450 156.600 1.00 57.76 147 ILE B N 1
ATOM 1490 C CA . ILE A 1 147 ? 156.309 150.679 155.816 1.00 57.76 147 ILE B CA 1
ATOM 1491 C C . ILE A 1 147 ? 157.443 151.648 156.134 1.00 57.76 147 ILE B C 1
ATOM 1492 O O . ILE A 1 147 ? 158.019 152.251 155.219 1.00 57.76 147 ILE B O 1
ATOM 1508 N N . LEU A 1 148 ? 157.789 151.814 157.415 1.00 57.76 148 LEU B N 1
ATOM 1509 C CA . LEU A 1 148 ? 158.855 152.747 157.776 1.00 57.76 148 LEU B CA 1
ATOM 1510 C C . LEU A 1 148 ? 160.132 152.462 156.994 1.00 57.76 148 LEU B C 1
ATOM 1511 O O . LEU A 1 148 ? 160.692 153.360 156.355 1.00 57.76 148 LEU B O 1
ATOM 1527 N N . TRP A 1 149 ? 160.605 151.221 157.033 1.00 57.76 149 TRP B N 1
ATOM 1528 C CA . TRP A 1 149 ? 161.833 150.839 156.353 1.00 57.76 149 TRP B CA 1
ATOM 1529 C C . TRP A 1 149 ? 161.739 150.999 154.842 1.00 57.76 149 TRP B C 1
ATOM 1530 O O . TRP A 1 149 ? 162.716 151.422 154.216 1.00 57.76 149 TRP B O 1
ATOM 1551 N N . SER A 1 150 ? 160.589 150.679 154.246 1.00 57.76 150 SER B N 1
ATOM 1552 C CA . SER A 1 150 ? 160.391 150.939 152.825 1.00 57.76 150 SER B CA 1
ATOM 1553 C C . SER A 1 150 ? 160.549 152.420 152.504 1.00 57.76 150 SER B C 1
ATOM 1554 O O . SER A 1 150 ? 161.205 152.781 151.520 1.00 57.76 150 SER B O 1
ATOM 1562 N N . GLU A 1 151 ? 159.948 153.295 153.316 1.00 57.76 151 GLU B N 1
ATOM 1563 C CA . GLU A 1 151 ? 160.098 154.729 153.079 1.00 57.76 151 GLU B CA 1
ATOM 1564 C C . GLU A 1 151 ? 161.546 155.169 153.228 1.00 57.76 151 GLU B C 1
ATOM 1565 O O . GLU A 1 151 ? 161.960 156.162 152.620 1.00 57.76 151 GLU B O 1
ATOM 1577 N N . ARG A 1 152 ? 162.328 154.451 154.030 1.00 57.76 152 ARG B N 1
ATOM 1578 C CA . ARG A 1 152 ? 163.741 154.752 154.208 1.00 57.76 152 ARG B CA 1
ATOM 1579 C C . ARG A 1 152 ? 164.609 154.098 153.134 1.00 57.76 152 ARG B C 1
ATOM 1580 O O . ARG A 1 152 ? 165.837 154.095 153.265 1.00 57.76 152 ARG B O 1
ATOM 1601 N N . GLU A 1 153 ? 163.989 153.530 152.094 1.00 57.76 153 GLU B N 1
ATOM 1602 C CA . GLU A 1 153 ? 164.667 152.977 150.915 1.00 57.76 153 GLU B CA 1
ATOM 1603 C C . GLU A 1 153 ? 165.526 151.755 151.248 1.00 57.76 153 GLU B C 1
ATOM 1604 O O . GLU A 1 153 ? 166.608 151.560 150.689 1.00 57.76 153 GLU B O 1
ATOM 1616 N N . GLU A 1 154 ? 165.027 150.904 152.143 1.00 57.76 154 GLU B N 1
ATOM 1617 C CA . GLU A 1 154 ? 165.679 149.638 152.481 1.00 57.76 154 GLU B CA 1
ATOM 1618 C C . GLU A 1 154 ? 164.704 148.477 152.274 1.00 57.76 154 GLU B C 1
ATOM 1619 O O . GLU A 1 154 ? 164.552 147.583 153.107 1.00 57.76 154 GLU B O 1
ATOM 1631 N N . ILE A 1 155 ? 164.039 148.514 151.116 1.00 57.76 155 ILE B N 1
ATOM 1632 C CA . ILE A 1 155 ? 162.992 147.557 150.767 1.00 57.76 155 ILE B CA 1
ATOM 1633 C C . ILE A 1 155 ? 163.462 146.108 150.777 1.00 57.76 155 ILE B C 1
ATOM 1634 O O . ILE A 1 155 ? 162.635 145.192 150.903 1.00 57.76 155 ILE B O 1
ATOM 1650 N N . GLU A 1 156 ? 164.771 145.872 150.645 1.00 57.76 156 GLU B N 1
ATOM 1651 C CA . GLU A 1 156 ? 165.292 144.511 150.741 1.00 57.76 156 GLU B CA 1
ATOM 1652 C C . GLU A 1 156 ? 164.843 143.842 152.032 1.00 57.76 156 GLU B C 1
ATOM 1653 O O . GLU A 1 156 ? 164.577 142.634 152.055 1.00 57.76 156 GLU B O 1
ATOM 1665 N N . THR A 1 157 ? 164.754 144.608 153.117 1.00 57.76 157 THR B N 1
ATOM 1666 C CA . THR A 1 157 ? 164.387 144.053 154.410 1.00 57.76 157 THR B CA 1
ATOM 1667 C C . THR A 1 157 ? 162.929 144.301 154.761 1.00 57.76 157 THR B C 1
ATOM 1668 O O . THR A 1 157 ? 162.334 143.494 155.483 1.00 57.76 157 THR B O 1
ATOM 1679 N N . ALA A 1 158 ? 162.346 145.394 154.267 1.00 57.76 158 ALA B N 1
ATOM 1680 C CA . ALA A 1 158 ? 160.955 145.705 154.579 1.00 57.76 158 ALA B CA 1
ATOM 1681 C C . ALA A 1 158 ? 160.020 144.581 154.149 1.00 57.76 158 ALA B C 1
ATOM 1682 O O . ALA A 1 158 ? 159.060 144.257 154.856 1.00 57.76 158 ALA B O 1
ATOM 1689 N N . GLN A 1 159 ? 160.283 143.974 152.988 1.00 57.76 159 GLN B N 1
ATOM 1690 C CA . GLN A 1 159 ? 159.431 142.873 152.544 1.00 57.76 159 GLN B CA 1
ATOM 1691 C C . GLN A 1 159 ? 159.371 141.728 153.552 1.00 57.76 159 GLN B C 1
ATOM 1692 O O . GLN A 1 159 ? 158.368 141.000 153.588 1.00 57.76 159 GLN B O 1
ATOM 1706 N N . ALA A 1 160 ? 160.413 141.556 154.367 1.00 57.76 160 ALA B N 1
ATOM 1707 C CA . ALA A 1 160 ? 160.427 140.471 155.343 1.00 57.76 160 ALA B CA 1
ATOM 1708 C C . ALA A 1 160 ? 159.276 140.599 156.333 1.00 57.76 160 ALA B C 1
ATOM 1709 O O . ALA A 1 160 ? 158.716 139.592 156.781 1.00 57.76 160 ALA B O 1
ATOM 1716 N N . TYR A 1 161 ? 158.912 141.832 156.693 1.00 57.76 161 TYR B N 1
ATOM 1717 C CA . TYR A 1 161 ? 157.809 142.030 157.629 1.00 57.76 161 TYR B CA 1
ATOM 1718 C C . TYR A 1 161 ? 156.464 141.769 156.963 1.00 57.76 161 TYR B C 1
ATOM 1719 O O . TYR A 1 161 ? 155.589 141.116 157.541 1.00 57.76 161 TYR B O 1
ATOM 1737 N N . LEU A 1 162 ? 156.278 142.282 155.747 1.00 57.76 162 LEU B N 1
ATOM 1738 C CA . LEU A 1 162 ? 154.988 142.155 155.078 1.00 57.76 162 LEU B CA 1
ATOM 1739 C C . LEU A 1 162 ? 154.651 140.690 154.814 1.00 57.76 162 LEU B C 1
ATOM 1740 O O . LEU A 1 162 ? 153.547 140.219 155.138 1.00 57.76 162 LEU B O 1
ATOM 1756 N N . GLU A 1 163 ? 155.600 139.951 154.231 1.00 57.76 163 GLU B N 1
ATOM 1757 C CA . GLU A 1 163 ? 155.350 138.555 153.891 1.00 57.76 163 GLU B CA 1
ATOM 1758 C C . GLU A 1 163 ? 155.101 137.725 155.143 1.00 57.76 163 GLU B C 1
ATOM 1759 O O . GLU A 1 163 ? 154.282 136.798 155.135 1.00 57.76 163 GLU B O 1
ATOM 1771 N N . SER A 1 164 ? 155.804 138.042 156.231 1.00 57.76 164 SER B N 1
ATOM 1772 C CA . SER A 1 164 ? 155.590 137.324 157.481 1.00 57.76 164 SER B CA 1
ATOM 1773 C C . SER A 1 164 ? 154.171 137.503 157.999 1.00 57.76 164 SER B C 1
ATOM 1774 O O . SER A 1 164 ? 153.550 136.533 158.446 1.00 57.76 164 SER B O 1
ATOM 1782 N N . SER A 1 165 ? 153.646 138.731 157.961 1.00 57.76 165 SER B N 1
ATOM 1783 C CA . SER A 1 165 ? 152.300 138.984 158.466 1.00 57.76 165 SER B CA 1
ATOM 1784 C C . SER A 1 165 ? 151.252 138.210 157.680 1.00 57.76 165 SER B C 1
ATOM 1785 O O . SER A 1 165 ? 150.239 137.773 158.244 1.00 57.76 165 SER B O 1
ATOM 1793 N N . GLU A 1 166 ? 151.468 138.041 156.373 1.00 57.76 166 GLU B N 1
ATOM 1794 C CA . GLU A 1 166 ? 150.513 137.264 155.585 1.00 57.76 166 GLU B CA 1
ATOM 1795 C C . GLU A 1 166 ? 150.507 135.798 156.008 1.00 57.76 166 GLU B C 1
ATOM 1796 O O . GLU A 1 166 ? 149.439 135.213 156.253 1.00 57.76 166 GLU B O 1
ATOM 1808 N N . ALA A 1 167 ? 151.692 135.192 156.110 1.00 57.76 167 ALA B N 1
ATOM 1809 C CA . ALA A 1 167 ? 151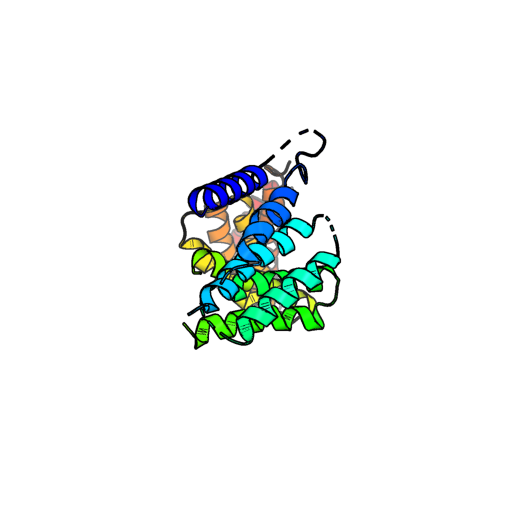.779 133.788 156.493 1.00 57.76 167 ALA B CA 1
ATOM 1810 C C . ALA A 1 167 ? 151.154 133.549 157.860 1.00 57.76 167 ALA B C 1
ATOM 1811 O O . ALA A 1 167 ? 150.491 132.530 158.074 1.00 57.76 167 ALA B O 1
ATOM 1818 N N . LEU A 1 168 ? 151.364 134.471 158.803 1.00 57.76 168 LEU B N 1
ATOM 1819 C CA . LEU A 1 168 ? 150.764 134.324 160.124 1.00 57.76 168 LEU B CA 1
ATOM 1820 C C . LEU A 1 168 ? 149.248 134.272 160.028 1.00 57.76 168 LEU B C 1
ATOM 1821 O O . LEU A 1 168 ? 148.613 133.375 160.596 1.00 57.76 168 LEU B O 1
ATOM 1837 N N . TYR A 1 169 ? 148.647 135.229 159.317 1.00 57.76 169 TYR B N 1
ATOM 1838 C CA . TYR A 1 169 ? 147.196 135.221 159.166 1.00 57.76 169 TYR B CA 1
ATOM 1839 C C . TYR A 1 169 ? 146.710 133.879 158.641 1.00 57.76 169 TYR B C 1
ATOM 1840 O O . TYR A 1 169 ? 145.802 133.269 159.219 1.00 57.76 169 TYR B O 1
ATOM 1858 N N . ASN A 1 170 ? 147.302 133.402 157.542 1.00 57.76 170 ASN B N 1
ATOM 1859 C CA . ASN A 1 170 ? 146.797 132.178 156.926 1.00 57.76 170 ASN B CA 1
ATOM 1860 C C . ASN A 1 170 ? 146.942 130.972 157.848 1.00 57.76 170 ASN B C 1
ATOM 1861 O O . ASN A 1 170 ? 145.956 130.277 158.115 1.00 57.76 170 ASN B O 1
ATOM 1872 N N . GLN A 1 171 ? 148.151 130.718 158.351 1.00 57.76 171 GLN B N 1
ATOM 1873 C CA . GLN A 1 171 ? 148.406 129.510 159.129 1.00 57.76 171 GLN B CA 1
ATOM 1874 C C . GLN A 1 171 ? 147.694 129.538 160.475 1.00 57.76 171 GLN B C 1
ATOM 1875 O O . GLN A 1 171 ? 147.008 128.577 160.841 1.00 57.76 171 GLN B O 1
ATOM 1889 N N . TYR A 1 172 ? 147.847 130.631 161.226 1.00 57.76 172 TYR B N 1
ATOM 1890 C CA . TYR A 1 172 ? 147.330 130.677 162.591 1.00 57.76 172 TYR B CA 1
ATOM 1891 C C . TYR A 1 172 ? 145.805 130.663 162.602 1.00 57.76 172 TYR B C 1
ATOM 1892 O O . TYR A 1 172 ? 145.183 129.988 163.430 1.00 57.76 172 TYR B O 1
ATOM 1910 N N . MET A 1 173 ? 145.184 131.393 161.683 1.00 57.76 173 MET B N 1
ATOM 1911 C CA . MET A 1 173 ? 143.745 131.608 161.732 1.00 57.76 173 MET B CA 1
ATOM 1912 C C . MET A 1 173 ? 143.056 130.919 160.559 1.00 57.76 173 MET B C 1
ATOM 1913 O O . MET A 1 173 ? 142.880 129.701 160.557 1.00 57.76 173 MET B O 1
ATOM 1927 N N . PHE A 1 203 ? 140.531 142.506 162.752 1.00 57.76 203 PHE B N 1
ATOM 1928 C CA . PHE A 1 203 ? 141.494 141.789 161.927 1.00 57.76 203 PHE B CA 1
ATOM 1929 C C . PHE A 1 203 ? 141.066 141.806 160.465 1.00 57.76 203 PHE B C 1
ATOM 1930 O O . PHE A 1 203 ? 141.847 142.154 159.580 1.00 57.76 203 PHE B O 1
ATOM 1946 N N . GLU A 1 204 ? 139.816 141.425 160.223 1.00 57.76 204 GLU B N 1
ATOM 1947 C CA . GLU A 1 204 ? 139.263 141.380 158.873 1.00 57.76 204 GLU B CA 1
ATOM 1948 C C . GLU A 1 204 ? 139.272 142.753 158.212 1.00 57.76 204 GLU B C 1
ATOM 1949 O O . GLU A 1 204 ? 139.518 142.875 157.012 1.00 57.76 204 GLU B O 1
ATOM 1959 N N . LYS A 1 205 ? 138.997 143.785 159.001 1.00 57.76 205 LYS B N 1
ATOM 1960 C CA . LYS A 1 205 ? 138.963 145.149 158.498 1.00 57.76 205 LYS B CA 1
ATOM 1961 C C . LYS A 1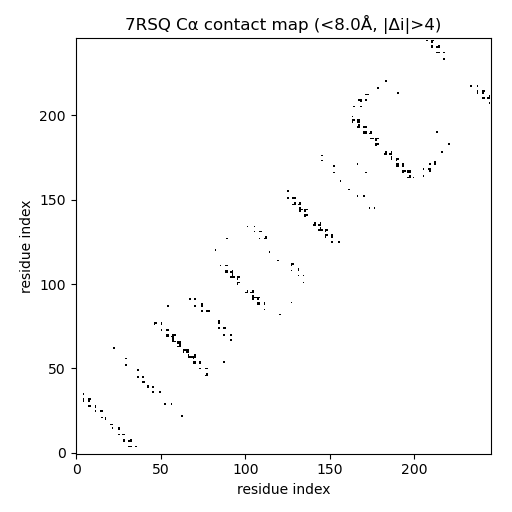 205 ? 140.317 145.601 157.960 1.00 57.76 205 LYS B C 1
ATOM 1962 O O . LYS A 1 205 ? 140.380 146.297 156.947 1.00 57.76 205 LYS B O 1
ATOM 1977 N N . VAL A 1 206 ? 141.399 145.209 158.628 1.00 57.76 206 VAL B N 1
ATOM 1978 C CA . VAL A 1 206 ? 142.734 145.626 158.184 1.00 57.76 206 VAL B CA 1
ATOM 1979 C C . VAL A 1 206 ? 143.565 144.650 157.319 1.00 57.76 206 VAL B C 1
ATOM 1980 O O . VAL A 1 206 ? 144.659 144.992 156.871 1.00 57.76 206 VAL B O 1
ATOM 1993 N N . TYR A 1 207 ? 143.041 143.453 157.093 1.00 57.76 207 TYR B N 1
ATOM 1994 C CA . TYR A 1 207 ? 143.711 142.433 156.292 1.00 57.76 207 TYR B CA 1
ATOM 1995 C C . TYR A 1 207 ? 144.147 142.976 154.937 1.00 57.76 207 TYR B C 1
ATOM 1996 O O . TYR A 1 207 ? 145.270 142.719 154.490 1.00 57.76 207 TYR B O 1
ATOM 2014 N N . THR A 1 208 ? 143.288 143.747 154.275 1.00 57.76 208 THR B N 1
ATOM 2015 C CA . THR A 1 208 ? 143.562 144.125 152.895 1.00 57.76 208 THR B CA 1
ATOM 2016 C C . THR A 1 208 ? 144.706 145.122 152.759 1.00 57.76 208 THR B C 1
ATOM 2017 O O . THR A 1 208 ? 145.164 145.351 151.635 1.00 57.76 208 THR B O 1
ATOM 2028 N N . HIS A 1 209 ? 145.174 145.723 153.854 1.00 57.76 209 HIS B N 1
ATOM 2029 C CA . HIS A 1 209 ? 146.235 146.721 153.759 1.00 57.76 209 HIS B CA 1
ATOM 2030 C C . HIS A 1 209 ? 147.563 146.099 153.339 1.00 57.76 209 HIS B C 1
ATOM 2031 O O . HIS A 1 209 ? 148.171 146.520 152.351 1.00 57.76 209 HIS B O 1
ATOM 2045 N N . ASN A 1 210 ? 148.039 145.101 154.089 1.00 57.76 210 ASN B N 1
ATOM 2046 C CA . ASN A 1 210 ? 149.307 144.477 153.728 1.00 57.76 210 ASN B CA 1
ATOM 2047 C C . ASN A 1 210 ? 149.217 143.766 152.387 1.00 57.76 210 ASN B C 1
ATOM 2048 O O . ASN A 1 210 ? 150.218 143.671 151.669 1.00 57.76 210 ASN B O 1
ATOM 2059 N N . LEU A 1 211 ? 148.034 143.256 152.037 1.00 57.76 211 LEU B N 1
ATOM 2060 C CA . LEU A 1 211 ? 147.850 142.651 150.724 1.00 57.76 211 LEU B CA 1
ATOM 2061 C C . LEU A 1 211 ? 148.036 143.677 149.616 1.00 57.76 211 LEU B C 1
ATOM 2062 O O . LEU A 1 211 ? 148.596 143.360 148.562 1.00 57.76 211 LEU B O 1
ATOM 2078 N N . TYR A 1 212 ? 147.577 144.908 149.837 1.00 57.76 212 TYR B N 1
ATOM 2079 C CA . TYR A 1 212 ? 147.798 145.968 148.861 1.00 57.76 212 TYR B CA 1
ATOM 2080 C C . TYR A 1 212 ? 149.265 146.376 148.820 1.00 57.76 212 TYR B C 1
ATOM 2081 O O . TYR A 1 212 ? 149.873 146.433 147.746 1.00 57.76 212 TYR B O 1
ATOM 2099 N N . TYR A 1 213 ? 149.850 146.658 149.985 1.00 57.76 213 TYR B N 1
ATOM 2100 C CA . TYR A 1 213 ? 151.230 147.128 150.034 1.00 57.76 213 TYR B CA 1
ATOM 2101 C C . TYR A 1 213 ? 152.205 146.108 149.459 1.00 57.76 213 TYR B C 1
ATOM 2102 O O . TYR A 1 213 ? 153.132 146.476 148.729 1.00 57.76 213 TYR B O 1
ATOM 2120 N N . LEU A 1 214 ? 152.017 144.823 149.768 1.00 57.76 214 LEU B N 1
ATOM 2121 C CA . LEU A 1 214 ? 152.937 143.823 149.240 1.00 57.76 214 LEU B CA 1
ATOM 2122 C C . LEU A 1 214 ? 153.030 143.862 147.723 1.00 57.76 214 LEU B C 1
ATOM 2123 O O . LEU A 1 214 ? 154.112 143.626 147.182 1.00 57.76 214 LEU B O 1
ATOM 2139 N N . ALA A 1 215 ? 151.931 144.151 147.032 1.00 57.76 215 ALA B N 1
ATOM 2140 C CA . ALA A 1 215 ? 151.947 144.284 145.583 1.00 57.76 215 ALA B CA 1
ATOM 2141 C C . ALA A 1 215 ? 152.890 145.378 145.109 1.00 57.76 215 ALA B C 1
ATOM 2142 O O . ALA A 1 215 ? 153.438 145.268 144.007 1.00 57.76 215 ALA B O 1
ATOM 2149 N N . GLN A 1 216 ? 153.087 146.426 145.906 1.00 57.76 216 GLN B N 1
ATOM 2150 C CA . GLN A 1 216 ? 153.910 147.561 145.516 1.00 57.76 216 GLN B CA 1
ATOM 2151 C C . GLN A 1 216 ? 155.399 147.257 145.552 1.00 57.76 216 GLN B C 1
ATOM 2152 O O . GLN A 1 216 ? 156.110 147.582 144.594 1.00 57.76 216 GLN B O 1
ATOM 2166 N N . VAL A 1 217 ? 155.890 146.638 146.629 1.00 57.76 217 VAL B N 1
ATOM 2167 C CA . VAL A 1 217 ? 157.321 146.376 146.743 1.00 57.76 217 VAL B CA 1
ATOM 2168 C C . VAL A 1 217 ? 157.785 145.413 145.656 1.00 57.76 217 VAL B C 1
ATOM 2169 O O . VAL A 1 217 ? 158.936 145.483 145.207 1.00 57.76 217 VAL B O 1
ATOM 2182 N N . TYR A 1 218 ? 156.906 144.511 145.208 1.00 57.76 218 TYR B N 1
ATOM 2183 C CA . TYR A 1 218 ? 157.252 143.603 144.117 1.00 57.76 218 TYR B CA 1
ATOM 2184 C C . TYR A 1 218 ? 157.526 144.359 142.824 1.00 57.76 218 TYR B C 1
ATOM 2185 O O . TYR A 1 218 ? 158.268 143.876 141.960 1.00 57.76 218 TYR B O 1
ATOM 2203 N N . GLN A 1 219 ? 156.935 145.542 142.670 1.00 57.76 219 GLN B N 1
ATOM 2204 C CA . GLN A 1 219 ? 157.139 146.363 141.482 1.00 57.76 219 GLN B CA 1
ATOM 2205 C C . GLN A 1 219 ? 158.572 146.875 141.395 1.00 57.76 219 GLN B C 1
ATOM 2206 O O . GLN A 1 219 ? 159.129 146.989 140.298 1.00 57.76 219 GLN B O 1
ATOM 2220 N N . HIS A 1 220 ? 159.176 147.188 142.542 1.00 57.76 220 HIS B N 1
ATOM 2221 C CA . HIS A 1 220 ? 160.565 147.637 142.543 1.00 57.76 220 HIS B CA 1
ATOM 2222 C C . HIS A 1 220 ? 161.527 146.468 142.375 1.00 57.76 220 HIS B C 1
ATOM 2223 O O . HIS A 1 220 ? 162.656 146.648 141.907 1.00 57.76 220 HIS B O 1
ATOM 2237 N N . LEU A 1 221 ? 161.099 145.262 142.752 1.00 57.76 221 LEU B N 1
ATOM 2238 C CA . LEU A 1 221 ? 161.935 144.085 142.540 1.00 57.76 221 LEU B CA 1
ATOM 2239 C C . LEU A 1 221 ? 161.682 143.473 141.167 1.00 57.76 221 LEU B C 1
ATOM 2240 O O . LEU A 1 221 ? 162.301 142.464 140.807 1.00 57.76 221 LEU B O 1
ATOM 2256 N N . GLU A 1 222 ? 160.762 144.066 140.399 1.00 57.76 222 GLU B N 1
ATOM 2257 C CA . GLU A 1 222 ? 160.474 143.704 139.004 1.00 57.76 222 GLU B CA 1
ATOM 2258 C C . GLU A 1 222 ? 160.093 142.230 138.842 1.00 57.76 222 GLU B C 1
ATOM 2259 O O . GLU A 1 222 ? 160.503 141.561 137.893 1.00 57.76 222 GLU B O 1
ATOM 2271 N N . MET A 1 223 ? 159.282 141.727 139.770 1.00 57.76 223 MET B N 1
ATOM 2272 C CA . MET A 1 223 ? 158.708 140.393 139.637 1.00 57.76 223 MET B CA 1
ATOM 2273 C C . MET A 1 223 ? 157.301 140.519 139.065 1.00 57.76 223 MET B C 1
ATOM 2274 O O . MET A 1 223 ? 156.312 140.304 139.773 1.00 57.76 223 MET B O 1
ATOM 2288 N N . PHE A 1 224 ? 157.214 140.859 137.775 1.00 57.76 224 PHE B N 1
ATOM 2289 C CA . PHE A 1 224 ? 155.992 141.439 137.224 1.00 57.76 224 PHE B CA 1
ATOM 2290 C C . PHE A 1 224 ? 154.791 140.512 137.382 1.00 57.76 224 PHE B C 1
ATOM 2291 O O . PHE A 1 224 ? 153.679 140.970 137.682 1.00 57.76 224 PHE B O 1
ATOM 2308 N N . GLU A 1 225 ? 154.994 139.209 137.177 1.00 57.76 225 GLU B N 1
ATOM 2309 C CA . GLU A 1 225 ? 153.880 138.268 137.242 1.00 57.76 225 GLU B CA 1
ATOM 2310 C C . GLU A 1 225 ? 153.257 138.244 138.630 1.00 57.76 225 GLU B C 1
ATOM 2311 O O . GLU A 1 225 ? 152.037 138.105 138.767 1.00 57.76 225 GLU B O 1
ATOM 2323 N N . LYS A 1 226 ? 154.079 138.368 139.671 1.00 57.76 226 LYS B N 1
ATOM 2324 C CA . LYS A 1 226 ? 153.554 138.326 141.030 1.00 57.76 226 LYS B CA 1
ATOM 2325 C C . LYS A 1 226 ? 152.817 139.612 141.379 1.00 57.76 226 LYS B C 1
ATOM 2326 O O . LYS A 1 226 ? 151.755 139.577 142.011 1.00 57.76 226 LYS B O 1
ATOM 2345 N N . ALA A 1 227 ? 153.364 140.761 140.974 1.00 57.76 227 ALA B N 1
ATOM 2346 C CA . ALA A 1 227 ? 152.689 142.033 141.220 1.00 57.76 227 ALA B CA 1
ATOM 2347 C C . ALA A 1 227 ? 151.329 142.092 140.533 1.00 57.76 227 ALA B C 1
ATOM 2348 O O . ALA A 1 227 ? 150.350 142.577 141.119 1.00 57.76 227 ALA B O 1
ATOM 2355 N N . ALA A 1 228 ? 151.254 141.628 139.282 1.00 57.76 228 ALA B N 1
ATOM 2356 C CA . ALA A 1 228 ? 149.970 141.606 138.586 1.00 57.76 228 ALA B CA 1
ATOM 2357 C C . ALA A 1 228 ? 148.956 140.714 139.291 1.00 57.76 228 ALA B C 1
ATOM 2358 O O . ALA A 1 228 ? 147.770 141.063 139.372 1.00 57.76 228 ALA B O 1
ATOM 2365 N N . HIS A 1 229 ? 149.400 139.564 139.802 1.00 57.76 229 HIS B N 1
ATOM 2366 C CA . HIS A 1 229 ? 148.493 138.665 140.502 1.00 57.76 229 HIS B CA 1
ATOM 2367 C C . HIS A 1 229 ? 147.871 139.338 141.718 1.00 57.76 229 HIS B C 1
ATOM 2368 O O . HIS A 1 229 ? 146.644 139.382 141.852 1.00 57.76 229 HIS B O 1
ATOM 2382 N N . TYR A 1 230 ? 148.702 139.878 142.613 1.00 57.76 230 TYR B N 1
ATOM 2383 C CA . TYR A 1 230 ? 148.166 140.489 143.825 1.00 57.76 230 TYR B CA 1
ATOM 2384 C C . TYR A 1 230 ? 147.280 14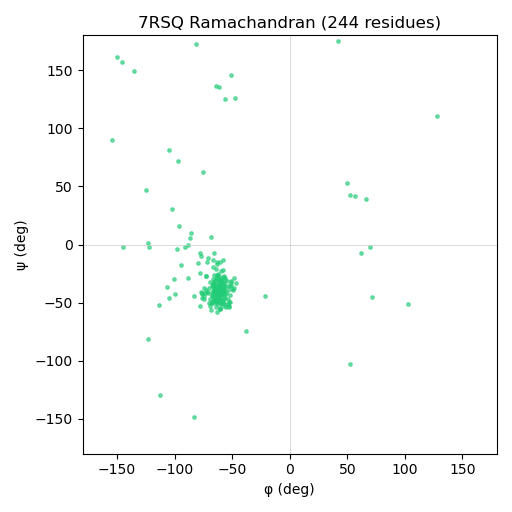1.685 143.503 1.00 57.76 230 TYR B C 1
ATOM 2385 O O . TYR A 1 230 ? 146.233 141.871 144.133 1.00 57.76 230 TYR B O 1
ATOM 2403 N N . CYS A 1 231 ? 147.679 142.509 142.532 1.00 57.76 231 CYS B N 1
ATOM 2404 C CA . CYS A 1 231 ? 146.864 143.671 142.188 1.00 57.76 231 CYS B CA 1
ATOM 2405 C C . CYS A 1 231 ? 145.424 143.259 141.897 1.00 57.76 231 CYS B C 1
ATOM 2406 O O . CYS A 1 231 ? 144.474 143.791 142.494 1.00 57.76 231 CYS B O 1
ATOM 2414 N N . HIS A 1 232 ? 145.243 142.301 140.986 1.00 57.76 232 HIS B N 1
ATOM 2415 C CA . HIS A 1 232 ? 143.898 141.819 140.695 1.00 57.76 232 HIS B CA 1
ATOM 2416 C C . HIS A 1 232 ? 143.169 141.366 141.952 1.00 57.76 232 HIS B C 1
ATOM 2417 O O . HIS A 1 232 ? 142.008 141.739 142.147 1.00 57.76 232 HIS B O 1
ATOM 2431 N N . SER A 1 233 ? 143.814 140.569 142.807 1.00 57.76 233 SER B N 1
ATOM 2432 C CA . SER A 1 233 ? 143.137 140.061 143.992 1.00 57.76 233 SER B CA 1
ATOM 2433 C C . SER A 1 233 ? 142.555 141.162 144.863 1.00 57.76 233 SER B C 1
ATOM 2434 O O . SER A 1 233 ? 141.444 140.993 145.377 1.00 57.76 233 SER B O 1
ATOM 2442 N N . THR A 1 234 ? 143.266 142.277 145.049 1.00 57.76 234 THR B N 1
ATOM 2443 C CA . THR A 1 234 ? 142.767 143.361 145.879 1.00 57.76 234 THR B CA 1
ATOM 2444 C C . THR A 1 234 ? 141.597 144.105 145.260 1.00 57.76 234 THR B C 1
ATOM 2445 O O . THR A 1 234 ? 140.674 144.483 145.992 1.00 57.76 234 THR B O 1
ATOM 2456 N N . LEU A 1 235 ? 141.599 144.308 143.940 1.00 57.76 235 LEU B N 1
ATOM 2457 C CA . LEU A 1 235 ? 140.488 145.019 143.320 1.00 57.76 235 LEU B CA 1
ATOM 2458 C C . LEU A 1 235 ? 139.196 144.218 143.439 1.00 57.76 235 LEU B C 1
ATOM 2459 O O . LEU A 1 235 ? 138.119 144.779 143.661 1.00 57.76 235 LEU B O 1
ATOM 2475 N N . LYS A 1 236 ? 139.289 142.893 143.291 1.00 57.76 236 LYS B N 1
ATOM 2476 C CA . LYS A 1 236 ? 138.109 142.044 143.435 1.00 57.76 236 LYS B CA 1
ATOM 2477 C C . LYS A 1 236 ? 137.630 141.992 144.878 1.00 57.76 236 LYS B C 1
ATOM 2478 O O . LYS A 1 236 ? 136.449 142.232 145.157 1.00 57.76 236 LYS B O 1
ATOM 2497 N N . ARG A 1 237 ? 138.529 141.662 145.809 1.00 57.76 237 ARG B N 1
ATOM 2498 C CA . ARG A 1 237 ? 138.146 141.560 147.216 1.00 57.76 237 ARG B CA 1
ATOM 2499 C C . ARG A 1 237 ? 137.591 142.879 147.738 1.00 57.76 237 ARG B C 1
ATOM 2500 O O . ARG A 1 237 ? 136.668 142.892 148.561 1.00 57.76 237 ARG B O 1
ATOM 2521 N N . GLN A 1 238 ? 138.137 144.000 147.268 1.00 57.76 238 GLN B N 1
ATOM 2522 C CA . GLN A 1 238 ? 137.662 145.299 147.733 1.00 57.76 238 GLN B CA 1
ATOM 2523 C C . GLN A 1 238 ? 136.188 145.510 147.396 1.00 57.76 238 GLN B C 1
ATOM 2524 O O . GLN A 1 238 ? 135.477 146.222 148.115 1.00 57.76 238 GLN B O 1
ATOM 2538 N N . LEU A 1 239 ? 135.755 144.910 146.289 1.00 57.76 239 LEU B N 1
ATOM 2539 C CA . LEU A 1 239 ? 134.387 145.051 145.790 1.00 57.76 239 LEU B CA 1
ATOM 2540 C C . LEU A 1 239 ? 133.305 144.481 146.700 1.00 57.76 239 LEU B C 1
ATOM 2541 O O . LEU A 1 239 ? 132.148 144.891 146.614 1.00 57.76 239 LEU B O 1
ATOM 2556 N N . GLU A 1 240 ? 133.655 143.570 147.602 1.00 57.76 240 GLU B N 1
ATOM 2557 C CA . GLU A 1 240 ? 132.670 143.024 148.532 1.00 57.76 240 GLU B CA 1
ATOM 2558 C C . GLU A 1 240 ? 132.111 144.109 149.465 1.00 57.76 240 GLU B C 1
ATOM 2559 O O . GLU A 1 240 ? 130.904 144.345 149.507 1.00 57.76 240 GLU B O 1
ATOM 2569 N N . HIS A 1 241 ? 133.002 144.760 150.210 1.00 57.76 241 HIS B N 1
ATOM 2570 C CA . HIS A 1 241 ? 132.644 145.820 151.159 1.00 57.76 241 HIS B CA 1
ATOM 2571 C C . HIS A 1 241 ? 132.037 147.033 150.452 1.00 57.76 241 HIS B C 1
ATOM 2572 O O . HIS A 1 241 ? 132.550 147.454 149.416 1.00 57.76 241 HIS B O 1
ATOM 2585 N N . ASN A 1 242 ? 130.958 147.607 150.990 1.00 57.76 242 ASN B N 1
ATOM 2586 C CA . ASN A 1 242 ? 130.323 148.759 150.340 1.00 57.76 242 ASN B CA 1
ATOM 2587 C C . ASN A 1 242 ? 131.148 149.951 149.831 1.00 57.76 242 ASN B C 1
ATOM 2588 O O . ASN A 1 242 ? 130.774 150.550 148.824 1.00 57.76 242 ASN B O 1
ATOM 2598 N N . ALA A 1 243 ? 132.247 150.312 150.485 1.00 57.76 243 ALA B N 1
ATOM 2599 C CA . ALA A 1 243 ? 132.997 151.483 150.036 1.00 57.76 243 ALA B CA 1
ATOM 2600 C C . ALA A 1 243 ? 133.542 151.361 148.613 1.00 57.76 243 ALA B C 1
ATOM 2601 O O . ALA A 1 243 ? 134.096 150.332 148.225 1.00 57.76 243 ALA B O 1
ATOM 2608 N N . TYR A 1 244 ? 133.379 152.439 147.849 1.00 57.76 244 TYR B N 1
ATOM 2609 C CA . TYR A 1 244 ? 133.845 152.521 146.468 1.00 57.76 244 TYR B CA 1
ATOM 2610 C C . TYR A 1 244 ? 134.305 153.948 146.172 1.00 57.76 244 TYR B C 1
ATOM 2611 O O . TYR A 1 244 ? 133.877 154.890 146.839 1.00 57.76 244 TYR B O 1
ATOM 2628 N N . HIS A 1 245 ? 135.174 154.109 145.179 1.00 57.76 245 HIS B N 1
ATOM 2629 C CA . HIS A 1 245 ? 135.679 155.432 144.814 1.00 57.76 245 HIS B CA 1
ATOM 2630 C C . HIS A 1 245 ? 135.680 155.657 143.301 1.00 57.76 245 HIS B C 1
ATOM 2631 O O . HIS A 1 245 ? 135.823 154.715 142.527 1.00 57.76 245 HIS B O 1
ATOM 2644 N N . PRO A 1 246 ? 135.499 156.915 142.876 1.00 57.76 246 PRO B N 1
ATOM 2645 C CA . PRO A 1 246 ? 135.488 157.258 141.448 1.00 57.76 246 PRO B CA 1
ATOM 2646 C C . PRO A 1 246 ? 136.865 157.294 140.767 1.00 57.76 246 PRO B C 1
ATOM 2647 O O . PRO A 1 246 ? 136.963 156.802 139.644 1.00 57.76 246 PRO B O 1
ATOM 2655 N N . ILE A 1 247 ? 137.895 157.838 141.408 1.00 57.76 247 ILE B N 1
ATOM 2656 C CA . ILE A 1 247 ? 139.223 157.898 140.764 1.00 57.76 247 ILE B CA 1
ATOM 2657 C C . ILE A 1 247 ? 140.110 156.666 141.002 1.00 57.76 247 ILE B C 1
ATOM 2658 O O . ILE A 1 247 ? 140.945 156.331 140.162 1.00 57.76 247 ILE B O 1
ATOM 2673 N N . GLU A 1 248 ? 139.930 156.001 142.137 1.00 57.76 248 GLU B N 1
ATOM 2674 C CA . GLU A 1 248 ? 140.727 154.818 142.447 1.00 57.76 248 GLU B CA 1
ATOM 2675 C C . GLU A 1 248 ? 140.527 153.720 141.411 1.00 57.76 248 GLU B C 1
ATOM 2676 O O . GLU A 1 248 ? 141.495 153.241 140.813 1.00 57.76 248 GLU B O 1
ATOM 2688 N N . TRP A 1 249 ? 139.283 153.309 141.181 1.00 57.76 249 TRP B N 1
ATOM 2689 C CA . TRP A 1 249 ? 139.038 152.162 140.318 1.00 57.76 249 TRP B CA 1
ATOM 2690 C C . TRP A 1 249 ? 139.290 152.470 138.849 1.00 57.76 249 TRP B C 1
ATOM 2691 O O . TRP A 1 249 ? 139.840 151.638 138.125 1.00 57.76 249 TRP B O 1
ATOM 2712 N N . ALA A 1 250 ? 138.881 153.656 138.400 1.00 57.76 250 ALA B N 1
ATOM 2713 C CA . ALA A 1 250 ? 139.040 154.005 136.993 1.00 57.76 250 ALA B CA 1
ATOM 2714 C C . ALA A 1 250 ? 140.501 153.994 136.565 1.00 57.76 250 ALA B C 1
ATOM 2715 O O . ALA A 1 250 ? 140.824 153.584 135.446 1.00 57.76 250 ALA B O 1
ATOM 2722 N N . ILE A 1 251 ? 141.401 154.449 137.439 1.00 57.76 251 ILE B N 1
ATOM 2723 C CA . ILE A 1 251 ? 142.8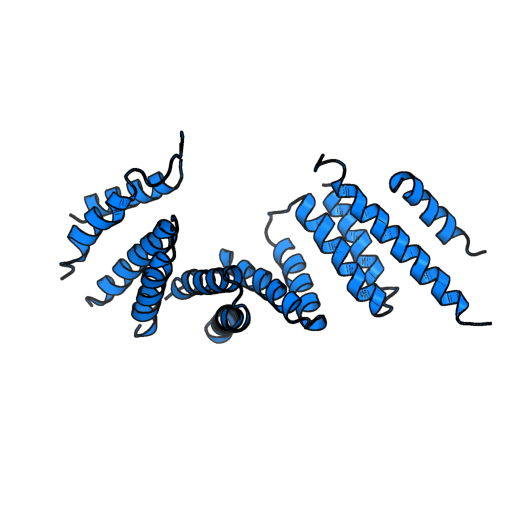19 154.455 137.089 1.00 57.76 251 ILE B CA 1
ATOM 2724 C C . ILE A 1 251 ? 143.444 153.072 137.221 1.00 57.76 251 ILE B C 1
ATOM 2725 O O . ILE A 1 251 ? 144.064 152.574 136.274 1.00 57.76 251 ILE B O 1
ATOM 2741 N N . ASN A 1 252 ? 143.296 152.426 138.378 1.00 57.76 252 ASN B N 1
ATOM 2742 C CA . ASN A 1 252 ? 143.942 151.134 138.593 1.00 57.76 252 ASN B CA 1
ATOM 2743 C C . ASN A 1 252 ? 143.441 150.031 137.675 1.00 57.76 252 ASN B C 1
ATOM 2744 O O . ASN A 1 252 ? 144.255 149.306 137.100 1.00 57.76 252 ASN B O 1
ATOM 2755 N N . ALA A 1 253 ? 142.125 149.866 137.521 1.00 57.76 253 ALA B N 1
ATOM 2756 C CA . ALA A 1 253 ? 141.627 148.822 136.631 1.00 57.76 253 ALA B CA 1
ATOM 2757 C C . ALA A 1 253 ? 142.100 149.053 135.202 1.00 57.76 253 ALA B C 1
ATOM 2758 O O . ALA A 1 253 ? 142.345 148.098 134.457 1.00 57.76 253 ALA B O 1
ATOM 2765 N N . ALA A 1 254 ? 142.224 150.318 134.801 1.00 57.76 254 ALA B N 1
ATOM 2766 C CA . ALA A 1 254 ? 142.637 150.624 133.437 1.00 57.76 254 ALA B CA 1
ATOM 2767 C C . ALA A 1 254 ? 144.076 150.195 133.182 1.00 57.76 254 ALA B C 1
ATOM 2768 O O . ALA A 1 254 ? 144.358 149.519 132.187 1.00 57.76 254 ALA B O 1
ATOM 2775 N N . THR A 1 255 ? 145.003 150.583 134.059 1.00 57.76 255 THR B N 1
ATOM 2776 C CA . THR A 1 255 ? 146.409 150.287 133.816 1.00 57.76 255 THR B CA 1
ATOM 2777 C C . THR A 1 255 ? 146.714 148.796 133.866 1.00 57.76 255 THR B C 1
ATOM 2778 O O . THR A 1 255 ? 147.642 148.345 133.186 1.00 57.76 255 THR B O 1
ATOM 2789 N N . LEU A 1 256 ? 145.961 148.023 134.651 1.00 57.76 256 LEU B N 1
ATOM 2790 C CA . LEU A 1 256 ? 146.185 146.582 134.688 1.00 57.76 256 LEU B CA 1
ATOM 2791 C C . LEU A 1 256 ? 146.072 145.970 133.299 1.00 57.76 256 LEU B C 1
ATOM 2792 O O . LEU A 1 256 ? 146.740 144.973 133.005 1.00 57.76 256 LEU B O 1
ATOM 2808 N N . SER A 1 257 ? 145.242 146.555 132.434 1.00 57.76 257 SER B N 1
ATOM 2809 C CA . SER A 1 257 ? 144.978 145.953 131.131 1.00 57.76 257 SER B CA 1
ATOM 2810 C C . SER A 1 257 ? 146.250 145.838 130.304 1.00 57.76 257 SER B C 1
ATOM 2811 O O . SER A 1 257 ? 146.358 144.964 129.437 1.00 57.76 257 SER B O 1
ATOM 2819 N N . GLN A 1 258 ? 147.217 146.722 130.546 1.00 57.76 258 GLN B N 1
ATOM 2820 C CA . GLN A 1 258 ? 148.456 146.750 129.778 1.00 57.76 258 GLN B CA 1
ATOM 2821 C C . GLN A 1 258 ? 149.225 145.440 129.906 1.00 57.76 258 GLN B C 1
ATOM 2822 O O . GLN A 1 258 ? 149.880 145.001 128.956 1.00 57.76 258 GLN B O 1
ATOM 2836 N N . PHE A 1 259 ? 149.150 144.811 131.080 1.00 57.76 259 PHE B N 1
ATOM 2837 C CA . PHE A 1 259 ? 149.816 143.528 131.279 1.00 57.76 259 PHE B CA 1
ATOM 2838 C C . PHE A 1 259 ? 149.308 142.476 130.300 1.00 57.76 259 PHE B C 1
ATOM 2839 O O . PHE A 1 259 ? 150.106 141.769 129.673 1.00 57.76 259 PHE B O 1
ATOM 2856 N N . TYR A 1 260 ? 147.986 142.357 130.151 1.00 57.76 260 TYR B N 1
ATOM 2857 C CA . TYR A 1 260 ? 147.427 141.307 129.305 1.00 57.76 260 TYR B CA 1
ATOM 2858 C C . TYR A 1 260 ? 147.628 141.591 127.822 1.00 57.76 260 TYR B C 1
ATOM 2859 O O . TYR A 1 260 ? 147.676 140.657 127.015 1.00 57.76 260 TYR B O 1
ATOM 2877 N N . ILE A 1 261 ? 147.730 142.865 127.440 1.00 57.76 261 ILE B N 1
ATOM 2878 C CA . ILE A 1 261 ? 148.031 143.198 126.049 1.00 57.76 261 ILE B CA 1
ATOM 2879 C C . ILE A 1 261 ? 149.418 142.700 125.660 1.00 57.76 261 ILE B C 1
ATOM 2880 O O . ILE A 1 261 ? 149.607 142.127 124.580 1.00 57.76 261 ILE B O 1
ATOM 2896 N N . ASN A 1 262 ? 150.375 142.855 126.571 1.00 57.76 262 ASN B N 1
ATOM 2897 C CA . ASN A 1 262 ? 151.748 142.412 126.337 1.00 57.76 262 ASN B CA 1
ATOM 2898 C C . ASN A 1 262 ? 151.858 140.897 126.148 1.00 57.76 262 ASN B C 1
ATOM 2899 O O . ASN A 1 262 ? 152.761 140.415 125.464 1.00 57.76 262 ASN B O 1
ATOM 2909 N N . LYS A 1 263 ? 150.936 140.158 126.763 1.00 57.76 263 LYS B N 1
ATOM 2910 C CA . LYS A 1 263 ? 150.898 138.702 126.655 1.00 57.76 263 LYS B CA 1
ATOM 2911 C C . LYS A 1 263 ? 149.920 138.260 125.562 1.00 57.76 263 LYS B C 1
ATOM 2912 O O . LYS A 1 263 ? 149.509 137.100 125.516 1.00 57.76 263 LYS B O 1
ATOM 2927 N N . LEU A 1 264 ? 149.548 139.198 124.697 1.00 57.76 264 LEU B N 1
ATOM 2928 C CA . LEU A 1 264 ? 148.628 138.940 123.589 1.00 57.76 264 LEU B CA 1
ATOM 2929 C C . LEU A 1 264 ? 147.341 138.218 123.998 1.00 57.76 264 LEU B C 1
ATOM 2930 O O . LEU A 1 264 ? 146.991 137.188 123.422 1.00 57.76 264 LEU B O 1
ATOM 2945 N N . CYS A 1 265 ? 146.641 138.763 124.989 1.00 57.76 265 CYS B N 1
ATOM 2946 C CA . CYS A 1 265 ? 145.373 138.197 125.443 1.00 57.76 265 CYS B CA 1
ATOM 2947 C C . CYS A 1 265 ? 144.265 139.093 124.903 1.00 57.76 265 CYS B C 1
ATOM 2948 O O . CYS A 1 265 ? 143.738 139.950 125.611 1.00 57.76 265 CYS B O 1
ATOM 2955 N N . PHE A 1 266 ? 143.918 138.882 123.638 1.00 57.76 266 PHE B N 1
ATOM 2956 C CA . PHE A 1 266 ? 142.922 139.704 122.951 1.00 57.76 266 PHE B CA 1
ATOM 2957 C C . PHE A 1 266 ? 141.506 139.604 123.519 1.00 57.76 266 PHE B C 1
ATOM 2958 O O . PHE A 1 266 ? 140.788 140.601 123.583 1.00 57.76 266 PHE B O 1
ATOM 2975 N N . MET A 1 267 ? 141.109 138.404 123.940 1.00 57.76 267 MET B N 1
ATOM 2976 C CA . MET A 1 267 ? 139.772 138.184 124.508 1.00 57.76 267 MET B CA 1
ATOM 2977 C C . MET A 1 267 ? 139.651 138.333 126.042 1.00 57.76 267 MET B C 1
ATOM 2978 O O . MET A 1 267 ? 138.554 138.202 126.584 1.00 57.76 267 MET B O 1
ATOM 2992 N N . GLU A 1 268 ? 140.757 138.599 126.735 1.00 57.76 268 GLU B N 1
ATOM 2993 C CA . GLU A 1 268 ? 140.712 138.786 128.183 1.00 57.76 268 GLU B CA 1
ATOM 2994 C C . GLU A 1 268 ? 140.836 140.258 128.553 1.00 57.76 268 GLU B C 1
ATOM 2995 O O . GLU A 1 268 ? 140.080 140.759 129.392 1.00 57.76 268 GLU B O 1
ATOM 3007 N N . ALA A 1 269 ? 141.787 140.967 127.942 1.00 57.76 269 ALA B N 1
ATOM 3008 C CA . ALA A 1 269 ? 141.973 142.383 128.240 1.00 57.76 269 ALA B CA 1
ATOM 3009 C C . ALA A 1 269 ? 140.714 143.201 127.988 1.00 57.76 269 ALA B C 1
ATOM 3010 O O . ALA A 1 269 ? 140.448 144.157 128.723 1.00 57.76 269 ALA B O 1
ATOM 3017 N N . ARG A 1 270 ? 139.938 142.856 126.959 1.00 57.76 270 ARG B N 1
ATOM 3018 C CA . ARG A 1 270 ? 138.699 143.577 126.688 1.00 57.76 270 ARG B CA 1
ATOM 3019 C C . ARG A 1 270 ? 137.842 143.717 127.937 1.00 57.76 270 ARG B C 1
ATOM 3020 O O . ARG A 1 270 ? 137.219 144.763 128.150 1.00 57.76 270 ARG B O 1
ATOM 3041 N N . HIS A 1 271 ? 137.794 142.677 128.769 1.00 57.76 271 HIS B N 1
ATOM 3042 C CA . HIS A 1 271 ? 136.942 142.703 129.951 1.00 57.76 271 HIS B CA 1
ATOM 3043 C C . HIS A 1 271 ? 137.282 143.876 130.861 1.00 57.76 271 HIS B C 1
ATOM 3044 O O . HIS A 1 271 ? 136.384 144.500 131.436 1.00 57.76 271 HIS B O 1
ATOM 3058 N N . CYS A 1 272 ? 138.570 144.188 131.011 1.00 57.76 272 CYS B N 1
ATOM 3059 C CA . CYS A 1 272 ? 138.977 145.155 132.026 1.00 57.76 272 CYS B CA 1
ATOM 3060 C C . CYS A 1 272 ? 138.489 146.559 131.690 1.00 57.76 272 CYS B C 1
ATOM 3061 O O . CYS A 1 272 ? 137.903 147.237 132.540 1.00 57.76 272 CYS B O 1
ATOM 3069 N N . LEU A 1 273 ? 138.718 147.015 130.458 1.00 57.76 273 LEU B N 1
ATOM 3070 C CA . LEU A 1 273 ? 138.304 148.367 130.101 1.00 57.76 273 LEU B CA 1
ATOM 3071 C C . LEU A 1 273 ? 136.790 148.528 130.128 1.00 57.76 273 LEU B C 1
ATOM 3072 O O . LEU A 1 273 ? 136.290 149.588 130.520 1.00 57.76 273 LEU B O 1
ATOM 3088 N N . SER A 1 274 ? 136.044 147.505 129.718 1.00 57.76 274 SER B N 1
ATOM 3089 C CA . SER A 1 274 ? 134.589 147.553 129.750 1.00 57.76 274 SER B CA 1
ATOM 3090 C C . SER A 1 274 ? 134.038 147.742 131.155 1.00 57.76 274 SER B C 1
ATOM 3091 O O . SER A 1 274 ? 133.184 148.610 131.360 1.00 57.76 274 SER B O 1
ATOM 3099 N N . ALA A 1 275 ? 134.498 146.949 132.123 1.00 57.76 275 ALA B N 1
ATOM 3100 C CA . ALA A 1 275 ? 134.066 147.079 133.505 1.00 57.76 275 ALA B CA 1
ATOM 3101 C C . ALA A 1 275 ? 134.445 148.410 134.128 1.00 57.76 275 ALA B C 1
ATOM 3102 O O . ALA A 1 275 ? 133.620 149.004 134.827 1.00 57.76 275 ALA B O 1
ATOM 3109 N N . ALA A 1 276 ? 135.667 148.885 133.900 1.00 57.76 276 ALA B N 1
ATOM 3110 C CA . ALA A 1 276 ? 136.143 150.138 134.459 1.00 57.76 276 ALA B CA 1
ATOM 3111 C C . ALA A 1 276 ? 135.265 151.315 134.066 1.00 57.76 276 ALA B C 1
ATOM 3112 O O . ALA A 1 276 ? 135.035 152.205 134.888 1.00 57.76 276 ALA B O 1
ATOM 3119 N N . ASN A 1 277 ? 134.784 151.346 132.825 1.00 57.76 277 ASN B N 1
ATOM 3120 C CA . ASN A 1 277 ? 133.917 152.421 132.367 1.00 57.76 277 ASN B CA 1
ATOM 3121 C C . ASN A 1 277 ? 132.623 152.526 133.159 1.00 57.76 277 ASN B C 1
ATOM 3122 O O . ASN A 1 277 ? 132.081 153.630 133.282 1.00 57.76 277 ASN B O 1
ATOM 3133 N N . VAL A 1 278 ? 132.117 151.419 133.694 1.00 57.76 278 VAL B N 1
ATOM 3134 C CA . VAL A 1 278 ? 130.831 151.437 134.380 1.00 57.76 278 VAL B CA 1
ATOM 3135 C C . VAL A 1 278 ? 130.950 152.066 135.762 1.00 57.76 278 VAL B C 1
ATOM 3136 O O . VAL A 1 278 ? 130.126 152.902 136.141 1.00 57.76 278 VAL B O 1
ATOM 3149 N N . ILE A 1 279 ? 131.971 151.684 136.533 1.00 57.76 279 ILE B N 1
ATOM 3150 C CA . ILE A 1 279 ? 132.170 152.275 137.852 1.00 57.76 279 ILE B CA 1
ATOM 3151 C C . ILE A 1 279 ? 132.432 153.770 137.732 1.00 57.76 279 ILE B C 1
ATOM 3152 O O . ILE A 1 279 ? 131.903 154.573 138.508 1.00 57.76 279 ILE B O 1
ATOM 3168 N N . PHE A 1 280 ? 133.249 154.165 136.755 1.00 57.76 280 PHE B N 1
ATOM 3169 C CA . PHE A 1 280 ? 133.510 155.580 136.516 1.00 57.76 280 PHE B CA 1
ATOM 3170 C C . PHE A 1 280 ? 132.213 156.355 136.333 1.00 57.76 280 PHE B C 1
ATOM 3171 O O . PHE A 1 280 ? 132.084 157.493 136.796 1.00 57.76 280 PHE B O 1
ATOM 3188 N N . GLY A 1 281 ? 131.240 155.756 135.646 1.00 57.76 281 GLY B N 1
ATOM 3189 C CA . GLY A 1 281 ? 129.951 156.400 135.475 1.00 57.76 281 GLY B CA 1
ATOM 3190 C C . GLY A 1 281 ? 129.235 156.691 136.776 1.00 57.76 281 GLY B C 1
ATOM 3191 O O . GLY A 1 281 ? 128.283 157.477 136.788 1.00 57.76 281 GLY B O 1
ATOM 3195 N N . GLN A 1 282 ? 129.669 156.077 137.871 1.00 57.76 282 GLN B N 1
ATOM 3196 C CA . GLN A 1 282 ? 129.088 156.336 139.181 1.00 57.76 282 GLN B CA 1
ATOM 3197 C C . GLN A 1 282 ? 129.979 157.261 140.001 1.00 57.76 282 GLN B C 1
ATOM 3198 O O . GLN A 1 282 ? 130.758 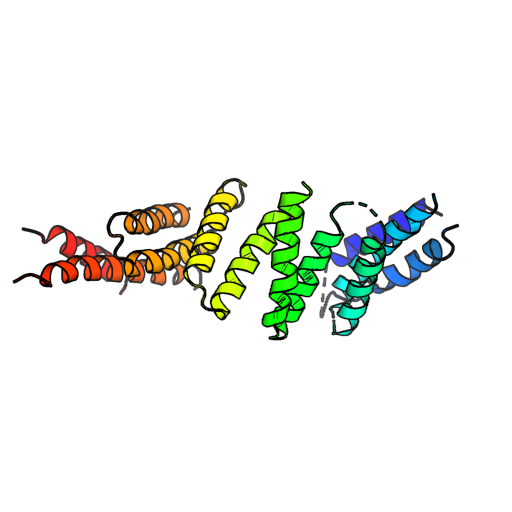158.038 139.450 1.00 57.76 282 GLN B O 1
ATOM 3212 N N . GLU A 1 301 ? 140.937 170.056 135.899 1.00 57.76 301 GLU B N 1
ATOM 3213 C CA . GLU A 1 301 ? 141.021 169.661 137.301 1.00 57.76 301 GLU B CA 1
ATOM 3214 C C . GLU A 1 301 ? 140.965 168.145 137.447 1.00 57.76 301 GLU B C 1
ATOM 3215 O O . GLU A 1 301 ? 140.780 167.423 136.469 1.00 57.76 301 GLU B O 1
ATOM 3227 N N . LEU A 1 302 ? 141.130 167.667 138.682 1.00 57.76 302 LEU B N 1
ATOM 3228 C CA . LEU A 1 302 ? 140.985 166.243 138.959 1.00 57.76 302 LEU B CA 1
ATOM 3229 C C . LEU A 1 302 ? 139.707 165.665 138.364 1.00 57.76 302 LEU B C 1
ATOM 3230 O O . LEU A 1 302 ? 139.719 164.528 137.882 1.00 57.76 302 LEU B O 1
ATOM 3246 N N . TYR A 1 303 ? 138.607 166.420 138.388 1.00 57.76 303 TYR B N 1
ATOM 3247 C CA . TYR A 1 303 ? 137.323 165.886 137.953 1.00 57.76 303 TYR B CA 1
ATOM 3248 C C . TYR A 1 303 ? 137.205 165.809 136.437 1.00 57.76 303 TYR B C 1
ATOM 3249 O O . TYR A 1 303 ? 136.240 165.227 135.930 1.00 57.76 303 TYR B O 1
ATOM 3267 N N . HIS A 1 304 ? 138.150 166.390 135.702 1.00 57.76 304 HIS B N 1
ATOM 3268 C CA . HIS A 1 304 ? 138.073 166.392 134.247 1.00 57.76 304 HIS B CA 1
ATOM 3269 C C . HIS A 1 304 ? 139.179 165.569 133.600 1.00 57.76 304 HIS B C 1
ATOM 3270 O O . HIS A 1 304 ? 138.892 164.704 132.766 1.00 57.76 304 HIS B O 1
ATOM 3284 N N . GLN A 1 305 ? 140.438 165.814 133.960 1.00 57.76 305 GLN B N 1
ATOM 3285 C CA . GLN A 1 305 ? 141.562 165.103 133.365 1.00 57.76 305 GLN B CA 1
ATOM 3286 C C . GLN A 1 305 ? 141.654 163.651 133.810 1.00 57.76 305 GLN B C 1
ATOM 3287 O O . GLN A 1 305 ? 142.382 162.870 133.190 1.00 57.76 305 GLN B O 1
ATOM 3301 N N . ARG A 1 306 ? 140.947 163.271 134.873 1.00 57.76 306 ARG B N 1
ATOM 3302 C CA . ARG A 1 306 ? 140.907 161.864 135.248 1.00 57.76 306 ARG B CA 1
ATOM 3303 C C . ARG A 1 306 ? 140.546 160.992 134.055 1.00 57.76 306 ARG B C 1
ATOM 3304 O O . ARG A 1 306 ? 141.002 159.848 133.963 1.00 57.76 306 ARG B O 1
ATOM 3325 N N . LYS A 1 307 ? 139.728 161.516 133.139 1.00 57.76 307 LYS B N 1
ATOM 3326 C CA . LYS A 1 307 ? 139.206 160.705 132.046 1.00 57.76 307 LYS B CA 1
ATOM 3327 C C . LYS A 1 307 ? 140.230 160.543 130.932 1.00 57.76 307 LYS B C 1
ATOM 3328 O O . LYS A 1 307 ? 140.075 159.671 130.070 1.00 57.76 307 LYS B O 1
ATOM 3347 N N . GLY A 1 308 ? 141.273 161.373 130.928 1.00 57.76 308 GLY B N 1
ATOM 3348 C CA . GLY A 1 308 ? 142.229 161.343 129.832 1.00 57.76 308 GLY B CA 1
ATOM 3349 C C . GLY A 1 308 ? 142.936 160.009 129.688 1.00 57.76 308 GLY B C 1
ATOM 3350 O O . GLY A 1 308 ? 143.192 159.547 128.575 1.00 57.76 308 GLY B O 1
ATOM 3354 N N . GLU A 1 309 ? 143.266 159.373 130.814 1.00 57.76 309 GLU B N 1
ATOM 3355 C CA . GLU A 1 309 ? 143.953 158.088 130.737 1.00 57.76 309 GLU B CA 1
ATOM 3356 C C . GLU A 1 309 ? 143.091 157.032 130.056 1.00 57.76 309 GLU B C 1
ATOM 3357 O O . GLU A 1 309 ? 143.609 156.190 129.313 1.00 57.76 309 GLU B O 1
ATOM 3369 N N . ILE A 1 310 ? 141.779 157.049 130.300 1.00 57.76 310 ILE B N 1
ATOM 3370 C CA . ILE A 1 310 ? 140.907 156.036 129.713 1.00 57.76 310 ILE B CA 1
ATOM 3371 C C . ILE A 1 310 ? 140.918 156.144 128.193 1.00 57.76 310 ILE B C 1
ATOM 3372 O O . ILE A 1 310 ? 140.958 155.134 127.482 1.00 57.76 310 ILE B O 1
ATOM 3388 N N . ALA A 1 311 ? 140.885 157.372 127.675 1.00 57.76 311 ALA B N 1
ATOM 3389 C CA . ALA A 1 311 ? 140.944 157.565 126.231 1.00 57.76 311 ALA B CA 1
ATOM 3390 C C . ALA A 1 311 ? 142.191 156.933 125.626 1.00 57.76 311 ALA B C 1
ATOM 3391 O O . ALA A 1 311 ? 142.106 156.279 124.581 1.00 57.76 311 ALA B O 1
ATOM 3398 N N . ARG A 1 312 ? 143.350 157.109 126.265 1.00 57.76 312 ARG B N 1
ATOM 3399 C CA . ARG A 1 312 ? 144.588 156.568 125.715 1.00 57.76 312 ARG B CA 1
ATOM 3400 C C . ARG A 1 312 ? 144.600 155.045 125.732 1.00 57.76 312 ARG B C 1
ATOM 3401 O O . ARG A 1 312 ? 145.154 154.423 124.820 1.00 57.76 312 ARG B O 1
ATOM 3422 N N . CYS A 1 313 ? 144.017 154.427 126.759 1.00 57.76 313 CYS B N 1
ATOM 3423 C CA . CYS A 1 313 ? 144.021 152.972 126.836 1.00 57.76 313 CYS B CA 1
ATOM 3424 C C . CYS A 1 313 ? 143.255 152.341 125.680 1.00 57.76 313 CYS B C 1
ATOM 3425 O O . CYS A 1 313 ? 143.695 151.331 125.123 1.00 57.76 313 CYS B O 1
ATOM 3433 N N . TRP A 1 314 ? 142.110 152.917 125.306 1.00 57.76 314 TRP B N 1
ATOM 3434 C CA . TRP A 1 314 ? 141.337 152.357 124.203 1.00 57.76 314 TRP B CA 1
ATOM 3435 C C . TRP A 1 314 ? 142.073 152.485 122.876 1.00 57.76 314 TRP B C 1
ATOM 3436 O O . TRP A 1 314 ? 141.946 151.608 122.015 1.00 57.76 314 TRP B O 1
ATOM 3457 N N . ILE A 1 315 ? 142.833 153.565 122.685 1.00 57.76 315 ILE B N 1
ATOM 3458 C CA . ILE A 1 315 ? 143.576 153.728 121.439 1.00 57.76 315 ILE B CA 1
ATOM 3459 C C . ILE A 1 315 ? 144.616 152.623 121.283 1.00 57.76 315 ILE B C 1
ATOM 3460 O O . ILE A 1 315 ? 144.710 151.989 120.226 1.00 57.76 315 ILE B O 1
ATOM 3476 N N . LYS A 1 316 ? 145.410 152.371 122.328 1.00 57.76 316 LYS B N 1
ATOM 3477 C CA . LYS A 1 316 ? 146.417 151.317 122.250 1.00 57.76 316 LYS B CA 1
ATOM 3478 C C . LYS A 1 316 ? 145.784 149.957 121.995 1.00 57.76 316 LYS B C 1
ATOM 3479 O O . LYS A 1 316 ? 146.315 149.161 121.212 1.00 57.76 316 LYS B O 1
ATOM 3498 N N . TYR A 1 317 ? 144.659 149.673 122.651 1.00 57.76 317 TYR B N 1
ATOM 3499 C CA . TYR A 1 317 ? 143.949 148.418 122.427 1.00 57.76 317 TYR B CA 1
ATOM 3500 C C . TYR A 1 317 ? 143.603 148.240 120.955 1.00 57.76 317 TYR B C 1
ATOM 3501 O O . TYR A 1 317 ? 143.880 147.193 120.361 1.00 57.76 317 TYR B O 1
ATOM 3519 N N . CYS A 1 318 ? 142.985 149.254 120.351 1.00 57.76 318 CYS B N 1
ATOM 3520 C CA . CYS A 1 318 ? 142.520 149.119 118.976 1.00 57.76 318 CYS B CA 1
ATOM 3521 C C . CYS A 1 318 ? 143.683 148.909 118.014 1.00 57.76 318 CYS B C 1
ATOM 3522 O O . CYS A 1 318 ? 143.644 148.011 117.166 1.00 57.76 318 CYS B O 1
ATOM 3530 N N . LEU A 1 319 ? 144.728 149.728 118.128 1.00 57.76 319 LEU B N 1
ATOM 3531 C CA . LEU A 1 319 ? 145.840 149.639 117.191 1.00 57.76 319 LEU B CA 1
ATOM 3532 C C . LEU A 1 319 ? 146.593 148.319 117.298 1.00 57.76 319 LEU B C 1
ATOM 3533 O O . LEU A 1 319 ? 146.880 147.700 116.269 1.00 57.76 319 LEU B O 1
ATOM 3549 N N . THR A 1 320 ? 146.909 147.871 118.514 1.00 57.76 320 THR B N 1
ATOM 3550 C CA . THR A 1 320 ? 147.672 146.637 118.677 1.00 57.76 320 THR B CA 1
ATOM 3551 C C . THR A 1 320 ? 146.992 145.460 117.985 1.00 57.76 320 THR B C 1
ATOM 3552 O O . THR A 1 320 ? 147.642 144.688 117.272 1.00 57.76 320 THR B O 1
ATOM 3563 N N . LEU A 1 321 ? 145.681 145.308 118.181 1.00 57.76 321 LEU B N 1
ATOM 3564 C CA . LEU A 1 321 ? 144.977 144.188 117.564 1.00 57.76 321 LEU B CA 1
ATOM 3565 C C . LEU A 1 321 ? 145.034 144.250 116.043 1.00 57.76 321 LEU B C 1
ATOM 3566 O O . LEU A 1 321 ? 145.312 143.239 115.390 1.00 57.76 321 LEU B O 1
ATOM 3582 N N . MET A 1 322 ? 144.760 145.418 115.457 1.00 57.76 322 MET B N 1
ATOM 3583 C CA . MET A 1 322 ? 144.751 145.521 114.000 1.00 57.76 322 MET B CA 1
ATOM 3584 C C . MET A 1 322 ? 146.117 145.186 113.414 1.00 57.76 322 MET B C 1
ATOM 3585 O O . MET A 1 322 ? 146.222 144.395 112.470 1.00 57.76 322 MET B O 1
ATOM 3599 N N . GLN A 1 323 ? 147.181 145.771 113.966 1.00 57.76 323 GLN B N 1
ATOM 3600 C CA . GLN A 1 323 ? 148.509 145.556 113.409 1.00 57.76 323 GLN B CA 1
ATOM 3601 C C . GLN A 1 323 ? 148.930 144.095 113.446 1.00 57.76 323 GLN B C 1
ATOM 3602 O O . GLN A 1 323 ? 149.687 143.662 112.571 1.00 57.76 323 GLN B O 1
ATOM 3616 N N . ASN A 1 324 ? 148.462 143.329 114.431 1.00 57.76 324 ASN B N 1
ATOM 3617 C CA . ASN A 1 324 ? 148.772 141.904 114.460 1.00 57.76 324 ASN B CA 1
ATOM 3618 C C . ASN A 1 324 ? 148.447 141.246 113.126 1.00 57.76 324 ASN B C 1
ATOM 3619 O O . ASN A 1 324 ? 149.103 140.278 112.726 1.00 57.76 324 ASN B O 1
ATOM 3630 N N . ALA A 1 325 ? 147.429 141.752 112.428 1.00 57.76 325 ALA B N 1
ATOM 3631 C CA . ALA A 1 325 ? 146.998 141.148 111.175 1.00 57.76 325 ALA B CA 1
ATOM 3632 C C . ALA A 1 325 ? 148.040 141.264 110.073 1.00 57.76 325 ALA B C 1
ATOM 3633 O O . ALA A 1 325 ? 147.965 140.512 109.097 1.00 57.76 325 ALA B O 1
ATOM 3640 N N . GLN A 1 326 ? 149.001 142.180 110.198 1.00 57.76 326 GLN B N 1
ATOM 3641 C CA . GLN A 1 326 ? 149.985 142.377 109.141 1.00 57.76 326 GLN B CA 1
ATOM 3642 C C . GLN A 1 326 ? 151.185 141.451 109.268 1.00 57.76 326 GLN B C 1
ATOM 3643 O O . GLN A 1 326 ? 152.142 141.603 108.501 1.00 57.76 326 GLN B O 1
ATOM 3657 N N . LEU A 1 327 ? 151.168 140.511 110.215 1.00 57.76 327 LEU B N 1
ATOM 3658 C CA . LEU A 1 327 ? 152.235 139.521 110.290 1.00 57.76 327 LEU B CA 1
ATOM 3659 C C . LEU A 1 327 ? 152.230 138.599 109.078 1.00 57.76 327 LEU B C 1
ATOM 3660 O O . LEU A 1 327 ? 153.292 138.139 108.644 1.00 57.76 327 LEU B O 1
ATOM 3676 N N . SER A 1 328 ? 151.044 138.328 108.541 1.00 57.76 328 SER B N 1
ATOM 3677 C CA . SER A 1 328 ? 150.909 137.482 107.361 1.00 57.76 328 SER B CA 1
ATOM 3678 C C . SER A 1 328 ? 151.181 138.263 106.081 1.00 57.76 328 SER B C 1
ATOM 3679 O O . SER A 1 328 ? 151.336 139.484 106.110 1.00 57.76 328 SER B O 1
ATOM 3687 N N . MET A 1 329 ? 151.236 137.545 104.962 1.00 57.76 329 MET B N 1
ATOM 3688 C CA . MET A 1 329 ? 151.455 138.144 103.646 1.00 57.76 329 MET B CA 1
ATOM 3689 C C . MET A 1 329 ? 152.687 139.046 103.617 1.00 57.76 329 MET B C 1
ATOM 3690 O O . MET A 1 329 ? 153.117 139.490 102.552 1.00 57.76 329 MET B O 1
ATOM 3704 N N . PHE A 1 389 ? 135.823 145.899 104.478 1.00 57.76 389 PHE B N 1
ATOM 3705 C CA . PHE A 1 389 ? 135.062 144.876 105.189 1.00 57.76 389 PHE B CA 1
ATOM 3706 C C . PHE A 1 389 ? 135.413 144.730 106.678 1.00 57.76 389 PHE B C 1
ATOM 3707 O O . PHE A 1 389 ? 134.791 143.928 107.375 1.00 57.76 389 PHE B O 1
ATOM 3723 N N . GLU A 1 390 ? 136.390 145.488 107.175 1.00 57.76 390 GLU B N 1
ATOM 3724 C CA . GLU A 1 390 ? 136.734 145.372 108.587 1.00 57.76 390 GLU B CA 1
ATOM 3725 C C . GLU A 1 390 ? 136.633 146.705 109.313 1.00 57.76 390 GLU B C 1
ATOM 3726 O O . GLU A 1 390 ? 136.913 146.766 110.515 1.00 57.76 390 GLU B O 1
ATOM 3738 N N . GLU A 1 391 ? 136.241 147.765 108.618 1.00 57.76 391 GLU B N 1
ATOM 3739 C CA . GLU A 1 391 ? 136.330 149.138 109.103 1.00 57.76 391 GLU B CA 1
ATOM 3740 C C . GLU A 1 391 ? 135.576 149.381 110.413 1.00 57.76 391 GLU B C 1
ATOM 3741 O O . GLU A 1 391 ? 135.799 150.434 111.021 1.00 57.76 391 GLU B O 1
ATOM 3753 N N . ALA A 1 392 ? 134.702 148.490 110.881 1.00 57.76 392 ALA B N 1
ATOM 3754 C CA . ALA A 1 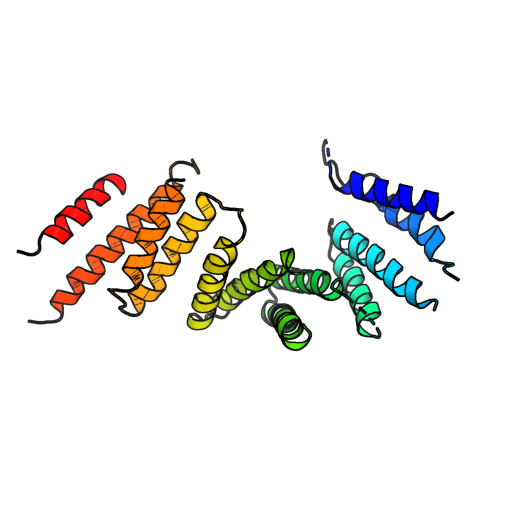392 ? 133.996 148.734 112.135 1.00 57.76 392 ALA B CA 1
ATOM 3755 C C . ALA A 1 392 ? 134.957 149.088 113.265 1.00 57.76 392 ALA B C 1
ATOM 3756 O O . ALA A 1 392 ? 134.640 149.914 114.126 1.00 57.76 392 ALA B O 1
ATOM 3763 N N . ARG A 1 393 ? 136.140 148.468 113.278 1.00 57.76 393 ARG B N 1
ATOM 3764 C CA . ARG A 1 393 ? 137.118 148.766 114.320 1.00 57.76 393 ARG B CA 1
ATOM 3765 C C . ARG A 1 393 ? 137.746 150.141 114.125 1.00 57.76 393 ARG B C 1
ATOM 3766 O O . ARG A 1 393 ? 138.186 150.771 115.093 1.00 57.76 393 ARG B O 1
ATOM 3787 N N . GLU A 1 394 ? 137.810 150.621 112.881 1.00 57.76 394 GLU B N 1
ATOM 3788 C CA . GLU A 1 394 ? 138.430 151.918 112.625 1.00 57.76 394 GLU B CA 1
ATOM 3789 C C . GLU A 1 394 ? 137.504 153.063 113.010 1.00 57.76 394 GLU B C 1
ATOM 3790 O O . GLU A 1 394 ? 137.948 154.067 113.578 1.00 57.76 394 GLU B O 1
ATOM 3802 N N . LEU A 1 395 ? 136.215 152.934 112.704 1.00 57.76 395 LEU B N 1
ATOM 3803 C CA . LEU A 1 395 ? 135.257 153.965 113.088 1.00 57.76 395 LEU B CA 1
ATOM 3804 C C . LEU A 1 395 ? 135.146 154.073 114.604 1.00 57.76 395 LEU B C 1
ATOM 3805 O O . LEU A 1 395 ? 135.082 155.179 115.152 1.00 57.76 395 LEU B O 1
ATOM 3821 N N . PHE A 1 396 ? 135.145 152.933 115.296 1.00 57.76 396 PHE B N 1
ATOM 3822 C CA . PHE A 1 396 ? 135.163 152.944 116.754 1.00 57.76 396 PHE B CA 1
ATOM 3823 C C . PHE A 1 396 ? 136.377 153.692 117.292 1.00 57.76 396 PHE B C 1
ATOM 3824 O O . PHE A 1 396 ? 136.247 154.559 118.163 1.00 57.76 396 PHE B O 1
ATOM 3841 N N . LEU A 1 397 ? 137.571 153.361 116.796 1.00 57.76 397 LEU B N 1
ATOM 3842 C CA . LEU A 1 397 ? 138.764 154.066 117.252 1.00 57.76 397 LEU B CA 1
ATOM 3843 C C . LEU A 1 397 ? 138.607 155.573 117.112 1.00 57.76 397 LEU B C 1
ATOM 3844 O O . LEU A 1 397 ? 138.873 156.311 118.067 1.00 57.76 397 LEU B O 1
ATOM 3860 N N . LEU A 1 398 ? 138.181 156.047 115.941 1.00 57.76 398 LEU B N 1
ATOM 3861 C CA . LEU A 1 398 ? 137.968 157.476 115.754 1.00 57.76 398 LEU B CA 1
ATOM 3862 C C . LEU A 1 398 ? 136.901 158.023 116.694 1.00 57.76 398 LEU B C 1
ATOM 3863 O O . LEU A 1 398 ? 137.040 159.149 117.180 1.00 57.76 398 LEU B O 1
ATOM 3879 N N . GLY A 1 399 ? 135.845 157.251 116.961 1.00 57.76 399 GLY B N 1
ATOM 3880 C CA . GLY A 1 399 ? 134.775 157.741 117.816 1.00 57.76 399 GLY B CA 1
ATOM 3881 C C . GLY A 1 399 ? 135.256 158.128 119.201 1.00 57.76 399 GLY B C 1
ATOM 3882 O O . GLY A 1 399 ? 134.762 159.093 119.791 1.00 57.76 399 GLY B O 1
ATOM 3886 N N . GLN A 1 400 ? 136.308 157.467 119.675 1.00 57.76 400 GLN B N 1
ATOM 3887 C CA . GLN A 1 400 ? 136.909 157.810 120.966 1.00 57.76 400 GLN B CA 1
ATOM 3888 C C . GLN A 1 400 ? 138.094 158.787 120.810 1.00 57.76 400 GLN B C 1
ATOM 3889 O O . GLN A 1 400 ? 138.500 159.451 121.772 1.00 57.76 400 GLN B O 1
ATOM 3901 N N . HIS A 1 401 ? 138.631 158.885 119.593 1.00 57.76 401 HIS B N 1
ATOM 3902 C CA . HIS A 1 401 ? 139.771 159.758 119.304 1.00 57.76 401 HIS B CA 1
ATOM 3903 C C . HIS A 1 401 ? 139.460 161.233 119.530 1.00 57.76 401 HIS B C 1
ATOM 3904 O O . HIS A 1 401 ? 140.322 161.994 119.972 1.00 57.76 401 HIS B O 1
ATOM 3917 N N . TYR A 1 402 ? 138.245 161.648 119.179 1.00 57.76 402 TYR B N 1
ATOM 3918 C CA . TYR A 1 402 ? 137.827 163.035 119.377 1.00 57.76 402 TYR B CA 1
ATOM 3919 C C . TYR A 1 402 ? 137.822 163.358 120.869 1.00 57.76 402 TYR B C 1
ATOM 3920 O O . TYR A 1 402 ? 138.270 164.427 121.284 1.00 57.76 402 TYR B O 1
ATOM 3937 N N . VAL A 1 403 ? 137.363 162.405 121.675 1.00 57.76 403 VAL B N 1
ATOM 3938 C CA . VAL A 1 403 ? 137.343 162.576 123.122 1.00 57.76 403 VAL B CA 1
ATOM 3939 C C . VAL A 1 403 ? 138.780 162.659 123.626 1.00 57.76 403 VAL B C 1
ATOM 3940 O O . VAL A 1 403 ? 139.094 163.454 124.511 1.00 57.76 403 VAL B O 1
ATOM 3953 N N . PHE A 1 404 ? 139.651 161.831 123.055 1.00 57.76 404 PHE B N 1
ATOM 3954 C CA . PHE A 1 404 ? 141.063 161.835 123.413 1.00 57.76 404 PHE B CA 1
ATOM 3955 C C . PHE A 1 404 ? 141.671 163.209 123.154 1.00 57.76 404 PHE B C 1
ATOM 3956 O O . PHE A 1 404 ? 142.455 163.709 123.961 1.00 57.76 404 PHE B O 1
ATOM 3962 N N . GLU A 1 405 ? 141.312 163.820 122.028 1.00 57.76 405 GLU B N 1
ATOM 3963 C CA . GLU A 1 405 ? 141.840 165.136 121.685 1.00 57.76 405 GLU B CA 1
ATOM 3964 C C . GLU A 1 405 ? 141.054 166.233 122.394 1.00 57.76 405 GLU B C 1
ATOM 3965 O O . GLU A 1 405 ? 140.966 167.363 121.914 1.00 57.76 405 GLU B O 1
#

Sequence (246 aa):
PWAEVCEKFQAALALSRVPYKSKYSARALLEEVKALLGPAPPVAQRAVRLAVIEFHLGVNHIDLSAGEEHLVKCLRLLRRYISLCIQAQNNLGILWSEREEIETAQAYLESSEALYNQYMFEKVYTHNLYYLAQVYQHLEMFEKAAHYCHSTLKRQLEHNAYHPIEWAINAATLSQFYINKLCFMEARHCLSAANVIFGQELYHQRKGEIARCWIKYCLTLMQNAQLSMFEEARELFLLGQHYVFE

Foldseek 3Di:
DVVVLVVVVVVLVVQCPWVVSAPPVNCVNVVVNCVDLVPVPVSCVSLVVVLVSLLVCLVRVVCDPVSVVSLVVSLVSVVVPPCVNLVSLLVVLVVVVVVVNNVCSLVSLVVSVVCCVVVPVVVCVLPSLLVNLVSVVVVVPVVVSLVSLVVSVVVVVVDPDDDQLVLLVSLLVSLVVVVVVVPLPPSVVSLVVSVVSNVCVVVQCSCLSSLVSLLVSLVSVVVVVVVDPVPCPSVVVNVVSVVVND

Nearest PDB structures (foldseek):
  7rsq-assembly1_B  TM=1.004E+00  e=2.519E-32  Homo sapiens
  8rsv-assembly1_A  TM=4.169E-01  e=9.743E-03  Bacillus phage phi3T
  8rtc-assembly2_B  TM=4.524E-01  e=6.247E-02  Bacillus phage phi3T
  1hz4-assembly1_A  TM=5.131E-01  e=1.782E-01  Escherichia coli
  9e8q-assembly1_X  TM=5.038E-01  e=6.763E-01  Homo sapiens

Radius of gyration: 25.19 Å; Cα contacts (8 Å, |Δi|>4): 171; chains: 1; bounding box: 37×47×88 Å